Protein AF-A0A218U8W0-F1 (afdb_monomer_lite)

Foldseek 3Di:
DLVVQLVVCVVQDPAPDSLLSSLLSVVCVVLVVPPDPHLNPPPVSHVSRVLCVVPVDPVVSQVVQPAAQLPPRGGHNPVQFDDFPPDPGTHRLVRVACLLLCCLVPHALQQSADPRPSDDRCPDPVRVVVRCVVCLVVCVVRYDPVSSVSVVVRVVVVVQVPPPPHDDDPVPPPDDDDPPPVVVVVVVPPDDDDDDDD

Secondary structure (DSSP, 8-state):
-HHHHHHHHHHHS--S-HHHHHHHHHHHHHTT----S-GGG-HHHHHHHHHHHH---HHHHHHH--EE-TTT--EE-GGG-B--TT----B-HHHHHHHHHHHHHHS-GGG-S-TTT--S-TTSHHHHHHHHHHHHHHHHHHS-HHHHHHHHHHHHHHHHHT-TT----TTSSSS---THHHHHHHHHTT--------

Structure (mmCIF, N/CA/C/O backbone):
data_AF-A0A218U8W0-F1
#
_entry.id   AF-A0A218U8W0-F1
#
loop_
_atom_site.group_PDB
_atom_site.id
_atom_site.type_symbol
_atom_site.label_atom_id
_atom_site.label_alt_id
_atom_site.label_comp_id
_atom_site.label_asym_id
_atom_site.label_entity_id
_atom_site.label_seq_id
_atom_site.pdbx_PDB_ins_code
_atom_site.Cartn_x
_atom_site.Cartn_y
_atom_site.Cartn_z
_atom_site.occupancy
_atom_site.B_iso_or_equiv
_atom_site.auth_seq_id
_atom_site.auth_comp_id
_atom_site.auth_asym_id
_atom_site.auth_atom_id
_atom_site.pdbx_PDB_model_num
ATOM 1 N N . MET A 1 1 ? -1.518 11.707 -22.400 1.00 64.56 1 MET A N 1
ATOM 2 C CA . MET A 1 1 ? -0.960 11.453 -21.049 1.00 64.56 1 MET A CA 1
ATOM 3 C C . MET A 1 1 ? 0.297 10.588 -21.062 1.00 64.56 1 MET A C 1
ATOM 5 O O . MET A 1 1 ? 1.312 11.080 -20.603 1.00 64.56 1 MET A O 1
ATOM 9 N N . ILE A 1 2 ? 0.294 9.358 -21.600 1.00 70.31 2 ILE A N 1
ATOM 10 C CA . ILE A 1 2 ? 1.461 8.452 -21.485 1.00 70.31 2 ILE A CA 1
ATOM 11 C C . ILE A 1 2 ? 2.754 9.006 -22.117 1.00 70.31 2 ILE A C 1
ATOM 13 O O . ILE A 1 2 ? 3.819 8.890 -21.528 1.00 70.31 2 ILE A O 1
ATOM 17 N N . LEU A 1 3 ? 2.657 9.711 -23.251 1.00 75.44 3 LEU A N 1
ATOM 18 C CA . LEU A 1 3 ? 3.809 10.334 -23.921 1.00 75.44 3 LEU A CA 1
ATOM 19 C C . LEU A 1 3 ? 4.490 11.433 -23.086 1.00 75.44 3 LEU A C 1
ATOM 21 O O . LEU A 1 3 ? 5.698 11.620 -23.197 1.00 75.44 3 LEU A O 1
ATOM 25 N N . ALA A 1 4 ? 3.732 12.151 -22.249 1.00 74.62 4 ALA A N 1
ATOM 26 C CA . ALA A 1 4 ? 4.293 13.158 -21.349 1.00 74.62 4 ALA A CA 1
ATOM 27 C C . ALA A 1 4 ? 5.103 12.494 -20.225 1.00 74.62 4 ALA A C 1
ATOM 29 O O . ALA A 1 4 ? 6.218 12.919 -19.943 1.00 74.62 4 ALA A O 1
ATOM 30 N N . LEU A 1 5 ? 4.590 11.387 -19.676 1.00 71.31 5 LEU A N 1
ATOM 31 C CA . LEU A 1 5 ? 5.281 10.592 -18.657 1.00 71.31 5 LEU A CA 1
ATOM 32 C C . LEU A 1 5 ? 6.567 9.964 -19.201 1.00 71.31 5 LEU A C 1
ATOM 34 O O . LEU A 1 5 ? 7.590 9.990 -18.533 1.00 71.31 5 LEU A O 1
ATOM 38 N N . VAL A 1 6 ? 6.550 9.462 -20.439 1.00 79.00 6 VAL A N 1
ATOM 39 C CA . VAL A 1 6 ? 7.751 8.915 -21.093 1.00 79.00 6 VAL A CA 1
ATOM 40 C C . VAL A 1 6 ? 8.834 9.981 -21.255 1.00 79.00 6 VAL A C 1
ATOM 42 O O . VAL A 1 6 ? 9.998 9.717 -20.969 1.00 79.00 6 VAL A O 1
ATOM 45 N N . ARG A 1 7 ? 8.458 11.196 -21.676 1.00 81.00 7 ARG A N 1
ATOM 46 C CA . ARG A 1 7 ? 9.389 12.332 -21.778 1.00 81.00 7 ARG A CA 1
ATOM 47 C C . ARG A 1 7 ? 9.960 12.723 -20.419 1.00 81.00 7 ARG A C 1
ATOM 49 O O . ARG A 1 7 ? 11.154 12.971 -20.324 1.00 81.00 7 ARG A O 1
ATOM 56 N N . GLN A 1 8 ? 9.125 12.734 -19.385 1.00 76.56 8 GLN A N 1
ATOM 57 C CA . GLN A 1 8 ? 9.551 13.018 -18.019 1.00 76.56 8 GLN A CA 1
ATOM 58 C C . GLN A 1 8 ? 10.533 11.955 -17.503 1.00 76.56 8 GLN A C 1
ATOM 60 O O . GLN A 1 8 ? 11.607 12.313 -17.042 1.00 76.56 8 GLN A O 1
ATOM 65 N N . ILE A 1 9 ? 10.231 10.662 -17.673 1.00 77.50 9 ILE A N 1
ATOM 66 C CA . ILE A 1 9 ? 11.109 9.548 -17.268 1.00 77.50 9 ILE A CA 1
ATOM 67 C C . ILE A 1 9 ? 12.463 9.615 -17.984 1.00 77.50 9 ILE A C 1
ATOM 69 O O . ILE A 1 9 ? 13.491 9.423 -17.349 1.00 77.50 9 ILE A O 1
ATOM 73 N N . LEU A 1 10 ? 12.487 9.924 -19.285 1.00 81.38 10 LEU A N 1
ATOM 74 C CA . LEU A 1 10 ? 13.741 10.103 -20.032 1.00 81.38 10 LEU A CA 1
ATOM 75 C C . LEU A 1 10 ? 14.567 11.299 -19.537 1.00 81.38 10 LEU A C 1
ATOM 77 O O . LEU A 1 10 ? 15.785 11.281 -19.670 1.00 81.38 10 LEU A O 1
ATOM 81 N N . ALA A 1 11 ? 13.916 12.330 -18.993 1.00 80.12 11 ALA A N 1
ATOM 82 C CA . ALA A 1 11 ? 14.587 13.511 -18.462 1.00 80.12 11 ALA A CA 1
ATOM 83 C C . ALA A 1 11 ? 15.122 13.306 -17.035 1.00 80.12 11 ALA A C 1
ATOM 85 O O . ALA A 1 11 ? 16.104 13.941 -16.663 1.00 80.12 11 ALA A O 1
ATOM 86 N N . THR A 1 12 ? 14.488 12.445 -16.232 1.00 75.44 12 THR A N 1
ATOM 87 C CA . THR A 1 12 ? 14.790 12.312 -14.795 1.00 75.44 12 THR A CA 1
ATOM 88 C C . THR A 1 12 ? 15.406 10.981 -14.384 1.00 75.44 12 THR A C 1
ATOM 90 O O . THR A 1 12 ? 15.919 10.879 -13.273 1.00 75.44 12 THR A O 1
ATOM 93 N N . CYS A 1 13 ? 15.353 9.955 -15.234 1.00 76.25 13 CYS A N 1
ATOM 94 C CA . CYS A 1 13 ? 15.834 8.612 -14.924 1.00 76.25 13 CYS A CA 1
ATOM 95 C C . CYS A 1 13 ? 16.850 8.130 -15.976 1.00 76.25 13 CYS A C 1
ATOM 97 O O . CYS A 1 13 ? 16.694 8.427 -17.162 1.00 76.25 13 CYS A O 1
ATOM 99 N N . PRO A 1 14 ? 17.858 7.325 -15.589 1.00 73.81 14 PRO A N 1
ATOM 100 C CA . PRO A 1 14 ? 18.847 6.770 -16.513 1.00 73.81 14 PRO A CA 1
ATOM 101 C C . PRO A 1 14 ? 18.269 5.585 -17.308 1.00 73.81 14 PRO A C 1
ATOM 103 O O . PRO A 1 14 ? 18.637 4.426 -17.123 1.00 73.81 14 PRO A O 1
ATOM 106 N N . VAL A 1 15 ? 17.323 5.857 -18.205 1.00 79.56 15 VAL A N 1
ATOM 107 C CA . VAL A 1 15 ? 16.731 4.867 -19.117 1.00 79.56 15 VAL A CA 1
ATOM 108 C C . VAL A 1 15 ? 17.431 4.895 -20.475 1.00 79.56 15 VAL A C 1
ATOM 110 O O . VAL A 1 15 ? 17.440 5.903 -21.170 1.00 79.56 15 VAL A O 1
ATOM 113 N N . ALA A 1 16 ? 17.971 3.748 -20.892 1.00 77.69 16 ALA A N 1
ATOM 114 C CA . ALA A 1 16 ? 18.785 3.636 -22.108 1.00 77.69 16 ALA A CA 1
ATOM 115 C C . ALA A 1 16 ? 18.016 3.795 -23.438 1.00 77.69 16 ALA A C 1
ATOM 117 O O . ALA A 1 16 ? 18.638 3.946 -24.487 1.00 77.69 16 ALA A O 1
ATOM 118 N N . SER A 1 17 ? 16.680 3.698 -23.444 1.00 85.56 17 SER A N 1
ATOM 119 C CA . SER A 1 17 ? 15.892 3.803 -24.680 1.00 85.56 17 SER A CA 1
ATOM 120 C C . SER A 1 17 ? 14.440 4.219 -24.448 1.00 85.56 17 SER A C 1
ATOM 122 O O . SER A 1 17 ? 13.862 3.992 -23.382 1.00 85.56 17 SER A O 1
ATOM 124 N N . TRP A 1 18 ? 13.818 4.767 -25.496 1.00 85.19 18 TRP A N 1
ATOM 125 C CA . TRP A 1 18 ? 12.411 5.179 -25.487 1.00 85.19 18 TRP A CA 1
ATOM 126 C C . TRP A 1 18 ? 11.453 4.012 -25.200 1.00 85.19 18 TRP A C 1
ATOM 128 O O . TRP A 1 18 ? 10.493 4.167 -24.453 1.00 85.19 18 TRP A O 1
ATOM 138 N N . GLY A 1 19 ? 11.750 2.815 -25.722 1.00 83.88 19 GLY A N 1
ATOM 139 C CA . GLY A 1 19 ? 10.965 1.607 -25.449 1.00 83.88 19 GLY A CA 1
ATOM 140 C C . GLY A 1 19 ? 11.003 1.184 -23.976 1.00 83.88 19 GLY A C 1
ATOM 141 O O . GLY A 1 19 ? 9.975 0.802 -23.422 1.00 83.88 19 GLY A O 1
ATOM 142 N N . ARG A 1 20 ? 12.155 1.325 -23.305 1.00 82.94 20 ARG A N 1
ATOM 143 C CA . ARG A 1 20 ? 12.277 1.078 -21.857 1.00 82.94 20 ARG A CA 1
ATOM 144 C C . ARG A 1 20 ? 11.524 2.126 -21.048 1.00 82.94 20 ARG A C 1
ATOM 146 O O . ARG A 1 20 ? 10.805 1.769 -20.123 1.00 82.94 20 ARG A O 1
ATOM 153 N N . ALA A 1 21 ? 11.620 3.395 -21.437 1.00 84.00 21 ALA A N 1
ATOM 154 C CA . ALA A 1 21 ? 10.866 4.473 -20.804 1.00 84.00 21 ALA A CA 1
ATOM 155 C C . ALA A 1 21 ? 9.344 4.287 -20.953 1.00 84.00 21 ALA A C 1
ATOM 157 O O . ALA A 1 21 ? 8.604 4.507 -19.998 1.00 84.00 21 ALA A O 1
ATOM 158 N N . LEU A 1 22 ? 8.871 3.811 -22.111 1.00 85.12 22 LEU A N 1
ATOM 159 C CA . LEU A 1 22 ? 7.467 3.447 -22.324 1.00 85.12 22 LEU A CA 1
ATOM 160 C C . LEU A 1 22 ? 7.037 2.279 -21.430 1.00 85.12 22 LEU A C 1
ATOM 162 O O . LEU A 1 22 ? 5.942 2.306 -20.871 1.00 85.12 22 LEU A O 1
ATOM 166 N N . LEU A 1 23 ? 7.902 1.279 -21.258 1.00 81.75 23 LEU A N 1
ATOM 167 C CA . LEU A 1 23 ? 7.625 0.127 -20.407 1.00 81.75 23 LEU A CA 1
ATOM 168 C C . LEU A 1 23 ? 7.550 0.523 -18.923 1.00 81.75 23 LEU A C 1
ATOM 170 O O . LEU A 1 23 ? 6.572 0.174 -18.263 1.00 81.75 23 LEU A O 1
ATOM 174 N N . VAL A 1 24 ? 8.489 1.345 -18.439 1.00 80.94 24 VAL A N 1
ATOM 175 C CA . VAL A 1 24 ? 8.445 1.961 -17.099 1.00 80.94 24 VAL A CA 1
ATOM 176 C C . VAL A 1 24 ? 7.177 2.799 -16.929 1.00 80.94 24 VAL A C 1
ATOM 178 O O . VAL A 1 24 ? 6.477 2.632 -15.938 1.00 80.94 24 VAL A O 1
ATOM 181 N N . ALA A 1 25 ? 6.817 3.640 -17.904 1.00 80.31 25 ALA A N 1
ATOM 182 C CA . ALA A 1 25 ? 5.599 4.450 -17.842 1.00 80.31 25 ALA A CA 1
ATOM 183 C C . ALA A 1 25 ? 4.326 3.590 -17.779 1.00 80.31 25 ALA A C 1
ATOM 185 O O . ALA A 1 25 ? 3.386 3.918 -17.056 1.00 80.31 25 ALA A O 1
ATOM 186 N N . SER A 1 26 ? 4.284 2.488 -18.535 1.00 79.44 26 SER A N 1
ATOM 187 C CA . SER A 1 26 ? 3.136 1.577 -18.559 1.00 79.44 26 SER A CA 1
ATOM 188 C C . SER A 1 26 ? 2.970 0.820 -17.240 1.00 79.44 26 SER A C 1
ATOM 190 O O . SER A 1 26 ? 1.870 0.791 -16.693 1.00 79.44 26 SER A O 1
ATOM 192 N N . LEU A 1 27 ? 4.064 0.287 -16.687 1.00 76.56 27 LEU A N 1
ATOM 193 C CA . LEU A 1 27 ? 4.064 -0.423 -15.408 1.00 76.56 27 LEU A CA 1
ATOM 194 C C . LEU A 1 27 ? 3.846 0.534 -14.233 1.00 76.56 27 LEU A C 1
ATOM 196 O O . LEU A 1 27 ? 3.078 0.223 -13.333 1.00 76.56 27 LEU A O 1
ATOM 200 N N . GLY A 1 28 ? 4.456 1.720 -14.266 1.00 75.56 28 GLY A N 1
ATOM 201 C CA . GLY A 1 28 ? 4.266 2.754 -13.251 1.00 75.56 28 GLY A CA 1
ATOM 202 C C . GLY A 1 28 ? 2.822 3.250 -13.190 1.00 75.56 28 GLY A C 1
ATOM 203 O O . GLY A 1 28 ? 2.272 3.433 -12.108 1.00 75.56 28 GLY A O 1
ATOM 204 N N . ARG A 1 29 ? 2.153 3.376 -14.342 1.00 74.19 29 ARG A N 1
ATOM 205 C CA . ARG A 1 29 ? 0.723 3.700 -14.386 1.00 74.19 29 ARG A CA 1
ATOM 206 C C . ARG A 1 29 ? -0.149 2.568 -13.836 1.00 74.19 29 ARG A C 1
ATOM 208 O O . ARG A 1 29 ? -1.095 2.866 -13.118 1.00 74.19 29 ARG A O 1
ATOM 215 N N . GLU A 1 30 ? 0.162 1.307 -14.147 1.00 68.31 30 GLU A N 1
ATOM 216 C CA . GLU A 1 30 ? -0.514 0.133 -13.551 1.00 68.31 30 GLU A CA 1
ATOM 217 C C . GLU A 1 30 ? -0.323 0.048 -12.037 1.00 68.31 30 GLU A C 1
ATOM 219 O O . GLU A 1 30 ? -1.160 -0.502 -11.335 1.00 68.31 30 GLU A O 1
ATOM 224 N N . LEU A 1 31 ? 0.769 0.615 -11.541 1.00 66.19 31 LEU A N 1
ATOM 225 C CA . LEU A 1 31 ? 1.099 0.690 -10.129 1.00 66.19 31 LEU A CA 1
ATOM 226 C C . LEU A 1 31 ? 0.430 1.834 -9.372 1.00 66.19 31 LEU A C 1
ATOM 228 O O . LEU A 1 31 ? 0.596 1.945 -8.156 1.00 66.19 31 LEU A O 1
ATOM 232 N N . GLY A 1 32 ? -0.243 2.737 -10.082 1.00 63.88 32 GLY A N 1
ATOM 233 C CA . GLY A 1 32 ? -0.715 3.980 -9.495 1.00 63.88 32 GLY A CA 1
ATOM 234 C C . GLY A 1 32 ? 0.419 4.905 -9.035 1.00 63.88 32 GLY A C 1
ATOM 235 O O . GLY A 1 32 ? 0.147 5.781 -8.206 1.00 63.88 32 GLY A O 1
ATOM 236 N N . LEU A 1 33 ? 1.644 4.750 -9.579 1.00 68.19 33 LEU A N 1
ATOM 237 C CA . LEU A 1 33 ? 2.711 5.763 -9.538 1.00 68.19 33 LEU A CA 1
ATOM 238 C C . LEU A 1 33 ? 2.270 6.923 -10.444 1.00 68.19 33 LEU A C 1
ATOM 240 O O . LEU A 1 33 ? 2.723 7.094 -11.578 1.00 68.19 33 LEU A O 1
ATOM 244 N N . GLY A 1 34 ? 1.270 7.671 -9.978 1.00 54.56 34 GLY A N 1
ATOM 245 C CA . GLY A 1 34 ? 0.835 8.917 -10.588 1.00 54.56 34 GLY A CA 1
ATOM 246 C C . GLY A 1 34 ? 1.956 9.920 -10.396 1.00 54.56 34 GLY A C 1
ATOM 247 O O . GLY A 1 34 ? 2.158 10.371 -9.276 1.00 54.56 34 GLY A O 1
ATOM 248 N N . LEU A 1 35 ? 2.716 10.177 -11.465 1.00 52.78 35 LEU A N 1
ATOM 249 C CA . LEU A 1 35 ? 3.966 10.930 -11.428 1.00 52.78 35 LEU A CA 1
ATOM 250 C C . LEU A 1 35 ? 3.845 12.192 -10.566 1.00 52.78 35 LEU A C 1
ATOM 252 O O . LEU A 1 35 ? 3.244 13.189 -10.968 1.00 52.78 35 LEU A O 1
ATOM 256 N N . LEU A 1 36 ? 4.454 12.105 -9.382 1.00 48.25 36 LEU A N 1
ATOM 257 C CA . LEU A 1 36 ? 4.745 13.223 -8.503 1.00 48.25 36 LEU A CA 1
ATOM 258 C C . LEU A 1 36 ? 5.542 14.273 -9.286 1.00 48.25 36 LEU A C 1
ATOM 260 O O . LEU A 1 36 ? 6.302 13.950 -10.204 1.00 48.25 36 LEU A O 1
ATOM 264 N N . ALA A 1 37 ? 5.410 15.535 -8.881 1.00 49.19 37 ALA A N 1
ATOM 265 C CA . ALA A 1 37 ? 6.137 16.660 -9.469 1.00 49.19 37 ALA A CA 1
ATOM 266 C C . ALA A 1 37 ? 7.677 16.483 -9.445 1.00 49.19 37 ALA A C 1
ATOM 268 O O . ALA A 1 37 ? 8.378 17.179 -10.175 1.00 49.19 37 ALA A O 1
ATOM 269 N N . ALA A 1 38 ? 8.195 15.525 -8.661 1.00 50.88 38 ALA A N 1
ATOM 270 C CA . ALA A 1 38 ? 9.609 15.168 -8.551 1.00 50.88 38 ALA A CA 1
ATOM 271 C C . ALA A 1 38 ? 9.823 13.631 -8.625 1.00 50.88 38 ALA A C 1
ATOM 273 O O . ALA A 1 38 ? 9.844 12.953 -7.599 1.00 50.88 38 ALA A O 1
ATOM 274 N N . PRO A 1 39 ? 9.988 13.049 -9.826 1.00 51.62 39 PRO A N 1
ATOM 275 C CA . PRO A 1 39 ? 10.171 11.602 -10.028 1.00 51.62 39 PRO A CA 1
ATOM 276 C C . PRO A 1 39 ? 11.535 11.063 -9.555 1.00 51.62 39 PRO A C 1
ATOM 278 O O . PRO A 1 39 ? 11.697 9.857 -9.409 1.00 51.62 39 PRO A O 1
ATOM 281 N N . SER A 1 40 ? 12.526 11.920 -9.298 1.00 50.34 40 SER A N 1
ATOM 282 C CA . SER A 1 40 ? 13.867 11.504 -8.854 1.00 50.34 40 SER A CA 1
ATOM 283 C C . SER A 1 40 ? 13.931 11.040 -7.395 1.00 50.34 40 SER A C 1
ATOM 285 O O . SER A 1 40 ? 14.948 10.490 -6.980 1.00 50.34 40 SER A O 1
ATOM 287 N N . SER A 1 41 ? 12.877 11.271 -6.611 1.00 55.28 41 SER A N 1
ATOM 288 C CA . SER A 1 41 ? 12.847 10.974 -5.174 1.00 55.28 41 SER A CA 1
ATOM 289 C C . SER A 1 41 ? 11.926 9.813 -4.812 1.00 55.28 41 SER A C 1
ATOM 291 O O . SER A 1 41 ? 11.872 9.443 -3.642 1.00 55.28 41 SER A O 1
ATOM 293 N N . ASP A 1 42 ? 11.201 9.248 -5.783 1.00 65.81 42 ASP A N 1
ATOM 294 C CA . ASP A 1 42 ? 10.346 8.093 -5.536 1.00 65.81 42 ASP A CA 1
ATOM 295 C C . ASP A 1 42 ? 11.190 6.807 -5.608 1.00 65.81 42 ASP A C 1
ATOM 297 O O . ASP A 1 42 ? 11.618 6.416 -6.703 1.00 65.81 42 ASP A O 1
ATOM 301 N N . PRO A 1 43 ? 11.446 6.132 -4.472 1.00 64.31 43 PRO A N 1
ATOM 302 C CA . PRO A 1 43 ? 12.242 4.908 -4.453 1.00 64.31 43 PRO A CA 1
ATOM 303 C C . PRO A 1 43 ? 11.631 3.808 -5.334 1.00 64.31 43 PRO A C 1
ATOM 305 O O . PRO A 1 43 ? 12.361 2.991 -5.893 1.00 64.31 43 PRO A O 1
ATOM 308 N N . LEU A 1 44 ? 10.308 3.822 -5.533 1.00 68.56 44 LEU A N 1
ATOM 309 C CA . LEU A 1 44 ? 9.601 2.832 -6.341 1.00 68.56 44 LEU A CA 1
ATOM 310 C C . LEU A 1 44 ? 9.899 3.005 -7.836 1.00 68.56 44 LEU A C 1
ATOM 312 O O . LEU A 1 44 ? 9.992 2.022 -8.574 1.00 68.56 44 LEU A O 1
ATOM 316 N N . LEU A 1 45 ? 10.066 4.250 -8.297 1.00 73.75 45 LEU A N 1
ATOM 317 C CA . LEU A 1 45 ? 10.400 4.530 -9.692 1.00 73.75 45 LEU A CA 1
ATOM 318 C C . LEU A 1 45 ? 11.845 4.132 -10.003 1.00 73.75 45 LEU A C 1
ATOM 320 O O . LEU A 1 45 ? 12.104 3.599 -11.082 1.00 73.75 45 LEU A O 1
ATOM 324 N N . VAL A 1 46 ? 12.768 4.349 -9.062 1.00 74.12 46 VAL A N 1
ATOM 325 C CA . VAL A 1 46 ? 14.180 3.967 -9.209 1.00 74.12 46 VAL A CA 1
ATOM 326 C C . VAL A 1 46 ? 14.319 2.450 -9.350 1.00 74.12 46 VAL A C 1
ATOM 328 O O . VAL A 1 46 ? 14.895 1.988 -10.335 1.00 74.12 46 VAL A O 1
ATOM 331 N N . GLU A 1 47 ? 13.709 1.669 -8.453 1.00 72.31 47 GLU A N 1
ATOM 332 C CA . GLU A 1 47 ? 13.738 0.201 -8.537 1.00 72.31 47 GLU A CA 1
ATOM 333 C C . GLU A 1 47 ? 13.093 -0.319 -9.832 1.00 72.31 47 GLU A C 1
ATOM 335 O O . GLU A 1 47 ? 13.602 -1.246 -10.469 1.00 72.31 47 GLU A O 1
ATOM 340 N N . LEU A 1 48 ? 11.989 0.297 -10.271 1.00 76.44 48 LEU A N 1
ATOM 341 C CA . LEU A 1 48 ? 11.335 -0.067 -11.527 1.00 76.44 48 LEU A CA 1
ATOM 342 C C . LEU A 1 48 ? 12.235 0.222 -12.740 1.00 76.44 48 LEU A C 1
ATOM 344 O O . LEU A 1 48 ? 12.310 -0.597 -13.657 1.00 76.44 48 LEU A O 1
ATOM 348 N N . VAL A 1 49 ? 12.933 1.359 -12.751 1.00 79.19 49 VAL A N 1
ATOM 349 C CA . VAL A 1 49 ? 13.881 1.730 -13.814 1.00 79.19 49 VAL A CA 1
ATOM 350 C C . VAL A 1 49 ? 15.060 0.759 -13.864 1.00 79.19 49 VAL A C 1
ATOM 352 O O . VAL A 1 49 ? 15.414 0.306 -14.954 1.00 79.19 49 VAL A O 1
ATOM 355 N N . GLU A 1 50 ? 15.630 0.379 -12.720 1.00 77.88 50 GLU A N 1
ATOM 356 C CA . GLU A 1 50 ? 16.712 -0.610 -12.647 1.00 77.88 50 GLU A CA 1
ATOM 357 C C . GLU A 1 50 ? 16.253 -1.998 -13.113 1.00 77.88 50 GLU A C 1
ATOM 359 O O . GLU A 1 50 ? 16.919 -2.641 -13.933 1.00 77.88 50 GLU A O 1
ATOM 364 N N . ALA A 1 51 ? 15.072 -2.443 -12.672 1.00 75.38 51 ALA A N 1
ATOM 365 C CA . ALA A 1 51 ? 14.496 -3.720 -13.077 1.00 75.38 51 ALA A CA 1
ATOM 366 C C . ALA A 1 51 ? 14.294 -3.785 -14.599 1.00 75.38 51 ALA A C 1
ATOM 368 O O . ALA A 1 51 ? 14.744 -4.742 -15.238 1.00 75.38 51 ALA A O 1
ATOM 369 N N . VAL A 1 52 ? 13.703 -2.742 -15.193 1.00 80.88 52 VAL A N 1
ATOM 370 C CA . VAL A 1 52 ? 13.516 -2.623 -16.650 1.00 80.88 52 VAL A CA 1
ATOM 371 C C . VAL A 1 52 ? 14.853 -2.482 -17.387 1.00 80.88 52 VAL A C 1
ATOM 373 O O . VAL A 1 52 ? 15.009 -2.986 -18.502 1.00 80.88 52 VAL A O 1
ATOM 376 N N . GLY A 1 53 ? 15.839 -1.831 -16.769 1.00 78.94 53 GLY A N 1
ATOM 377 C CA . GLY A 1 53 ? 17.206 -1.743 -17.274 1.00 78.94 53 GLY A CA 1
ATOM 378 C C . GLY A 1 53 ? 17.871 -3.115 -17.408 1.00 78.94 53 GLY A C 1
ATOM 379 O O . GLY A 1 53 ? 18.517 -3.379 -18.426 1.00 78.94 53 GLY A O 1
ATOM 380 N N . SER A 1 54 ? 17.656 -3.994 -16.423 1.00 76.88 54 SER A N 1
ATOM 381 C CA . SER A 1 54 ? 18.193 -5.360 -16.388 1.00 76.88 54 SER A CA 1
ATOM 382 C C . SER A 1 54 ? 17.464 -6.337 -17.320 1.00 76.88 54 SER A C 1
ATOM 384 O O . SER A 1 54 ? 18.077 -7.272 -17.834 1.00 76.88 54 SER A O 1
ATOM 386 N N . CYS A 1 55 ? 16.163 -6.140 -17.558 1.00 77.06 55 CYS A N 1
ATOM 387 C CA . CYS A 1 55 ? 15.359 -6.984 -18.437 1.00 77.06 55 CYS A CA 1
ATOM 388 C C . CYS A 1 55 ? 14.172 -6.193 -19.019 1.00 77.06 55 CYS A C 1
ATOM 390 O O . CYS A 1 55 ? 13.301 -5.770 -18.263 1.00 77.06 55 CYS A O 1
ATOM 392 N N . PRO A 1 56 ? 14.083 -6.017 -20.350 1.00 72.81 56 PRO A N 1
ATOM 393 C CA . PRO A 1 56 ? 12.987 -5.279 -20.980 1.00 72.81 56 PRO A CA 1
ATOM 394 C C . PRO A 1 56 ? 11.738 -6.136 -21.261 1.00 72.81 56 PRO A C 1
ATOM 396 O O . PRO A 1 56 ? 10.774 -5.626 -21.828 1.00 72.81 56 PRO A O 1
ATOM 399 N N . ASP A 1 57 ? 11.733 -7.427 -20.911 1.00 79.94 57 ASP A N 1
ATOM 400 C CA . ASP A 1 57 ? 10.602 -8.319 -21.179 1.00 79.94 57 ASP A CA 1
ATOM 401 C C . ASP A 1 57 ? 9.564 -8.237 -20.054 1.00 79.94 57 ASP A C 1
ATOM 403 O O . ASP A 1 57 ? 9.803 -8.625 -18.910 1.00 79.94 57 ASP A O 1
ATOM 407 N N . ARG A 1 58 ? 8.369 -7.761 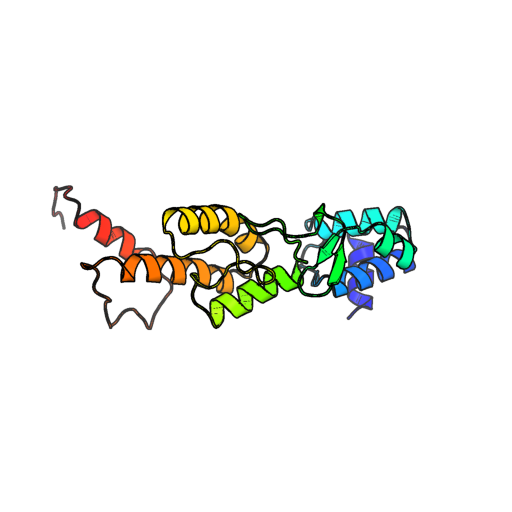-20.404 1.00 71.12 58 ARG A N 1
ATOM 408 C CA . ARG A 1 58 ? 7.246 -7.585 -19.483 1.00 71.12 58 ARG A CA 1
ATOM 409 C C . ARG A 1 58 ? 6.790 -8.890 -18.824 1.00 71.12 58 ARG A C 1
ATOM 411 O O . ARG A 1 58 ? 6.395 -8.867 -17.659 1.00 71.12 58 ARG A O 1
ATOM 418 N N . ALA A 1 59 ? 6.814 -10.011 -19.540 1.00 69.69 59 ALA A N 1
ATOM 419 C CA . ALA A 1 59 ? 6.414 -11.309 -19.005 1.00 69.69 59 ALA A CA 1
ATOM 420 C C . ALA A 1 59 ? 7.476 -11.861 -18.046 1.00 69.69 59 ALA A C 1
ATOM 422 O O . ALA A 1 59 ? 7.134 -12.409 -16.999 1.00 69.69 59 ALA A O 1
ATOM 423 N N . VAL A 1 60 ? 8.760 -11.672 -18.361 1.00 70.19 60 VAL A N 1
ATOM 424 C CA . VAL A 1 60 ? 9.876 -12.071 -17.487 1.00 70.19 60 VAL A CA 1
ATOM 425 C C . VAL A 1 60 ? 9.953 -11.190 -16.250 1.00 70.19 60 VAL A C 1
ATOM 427 O O . VAL A 1 60 ? 10.160 -11.721 -15.161 1.00 70.19 60 VAL A O 1
ATOM 430 N N . LEU A 1 61 ? 9.728 -9.880 -16.392 1.00 69.38 61 LEU A N 1
ATOM 431 C CA . LEU A 1 61 ? 9.547 -8.973 -15.265 1.00 69.38 61 LEU A CA 1
ATOM 432 C C . LEU A 1 61 ? 8.425 -9.524 -14.389 1.00 69.38 61 LEU A C 1
ATOM 434 O O . LEU A 1 61 ? 8.724 -9.999 -13.306 1.00 69.38 61 LEU A O 1
ATOM 438 N N . ARG A 1 62 ? 7.193 -9.664 -14.892 1.00 66.69 62 ARG A N 1
ATOM 439 C CA . ARG A 1 62 ? 6.068 -10.244 -14.129 1.00 66.69 62 ARG A CA 1
ATOM 440 C C . ARG A 1 62 ? 6.375 -11.583 -13.441 1.00 66.69 62 ARG A C 1
ATOM 442 O O . ARG A 1 62 ? 5.920 -11.787 -12.328 1.00 66.69 62 ARG A O 1
ATOM 449 N N . ARG A 1 63 ? 7.167 -12.471 -14.053 1.00 64.81 63 ARG A N 1
ATOM 450 C CA . ARG A 1 63 ? 7.592 -13.752 -13.446 1.00 64.81 63 ARG A CA 1
ATOM 451 C C . ARG A 1 63 ? 8.700 -13.612 -12.394 1.00 64.81 63 ARG A C 1
ATOM 453 O O . ARG A 1 63 ? 8.781 -14.426 -11.476 1.00 64.81 63 ARG A O 1
ATOM 460 N N . ARG A 1 64 ? 9.578 -12.613 -12.519 1.00 60.38 64 ARG A N 1
ATOM 461 C CA . ARG A 1 64 ? 10.580 -12.247 -11.500 1.00 60.38 64 ARG A CA 1
ATOM 462 C C . ARG A 1 64 ? 9.940 -11.556 -10.292 1.00 60.38 64 ARG A C 1
ATOM 464 O O . ARG A 1 64 ? 10.474 -11.663 -9.191 1.00 60.38 64 ARG A O 1
ATOM 471 N N . LEU A 1 65 ? 8.805 -10.889 -10.487 1.00 62.44 65 LEU A N 1
ATOM 472 C CA . LEU A 1 65 ? 8.015 -10.215 -9.456 1.00 62.44 65 LEU A CA 1
ATOM 473 C C . LEU A 1 65 ? 7.172 -11.247 -8.672 1.00 62.44 65 LEU A C 1
ATOM 475 O O . LEU A 1 65 ? 6.017 -11.498 -8.985 1.00 62.44 65 LEU A O 1
ATOM 479 N N . ARG A 1 66 ? 7.784 -11.908 -7.679 1.00 65.75 66 ARG A N 1
ATOM 480 C CA . ARG A 1 66 ? 7.227 -13.084 -6.966 1.00 65.75 66 ARG A CA 1
ATOM 481 C C . ARG A 1 66 ? 6.219 -12.785 -5.843 1.00 65.75 66 ARG A C 1
ATOM 483 O O . ARG A 1 66 ? 5.898 -13.691 -5.076 1.00 65.75 66 ARG A O 1
ATOM 490 N N . CYS A 1 67 ? 5.755 -11.551 -5.676 1.00 76.75 67 CYS A N 1
ATOM 491 C CA . CYS A 1 67 ? 4.729 -11.232 -4.683 1.00 76.75 67 CYS A CA 1
ATOM 492 C C . CYS A 1 67 ? 3.483 -10.725 -5.395 1.00 76.75 67 CYS A C 1
ATOM 494 O O . CYS A 1 67 ? 3.555 -9.738 -6.111 1.00 76.75 67 CYS A O 1
ATOM 496 N N . GLU A 1 68 ? 2.347 -11.385 -5.203 1.00 82.81 68 GLU A N 1
ATOM 497 C CA . GLU A 1 68 ? 1.067 -10.985 -5.794 1.00 82.81 68 GLU A CA 1
ATOM 498 C C . GLU A 1 68 ? 0.233 -10.242 -4.760 1.00 82.81 68 GLU A C 1
ATOM 500 O O . GLU A 1 68 ? 0.186 -10.641 -3.601 1.00 82.81 68 GLU A O 1
ATOM 505 N N . CYS A 1 69 ? -0.405 -9.143 -5.158 1.00 85.75 69 CYS A N 1
ATOM 506 C CA . CYS A 1 69 ? -1.280 -8.385 -4.274 1.00 85.75 69 CYS A CA 1
ATOM 507 C C . CYS A 1 69 ? -2.473 -9.250 -3.858 1.00 85.75 69 CYS A C 1
ATOM 509 O O . CYS A 1 69 ? -3.202 -9.752 -4.711 1.00 85.75 69 CYS A O 1
ATOM 511 N N . ALA A 1 70 ? -2.736 -9.344 -2.557 1.00 88.38 70 ALA A N 1
ATOM 512 C CA . ALA A 1 70 ? -3.818 -10.162 -2.014 1.00 88.38 70 ALA A CA 1
ATOM 513 C C . ALA A 1 70 ? -5.235 -9.642 -2.345 1.00 88.38 70 ALA A C 1
ATOM 515 O O . ALA A 1 70 ? -6.214 -10.317 -2.043 1.00 88.38 70 ALA A O 1
ATOM 516 N N . VAL A 1 71 ? -5.353 -8.444 -2.935 1.00 87.62 71 VAL A N 1
ATOM 517 C CA . VAL A 1 71 ? -6.634 -7.817 -3.313 1.00 87.62 71 VAL A CA 1
ATOM 518 C C . VAL A 1 71 ? -6.863 -7.873 -4.823 1.00 87.62 71 VAL A C 1
ATOM 520 O O . VAL A 1 71 ? -7.915 -8.319 -5.265 1.00 87.62 71 VAL A O 1
ATOM 523 N N . CYS A 1 72 ? -5.893 -7.423 -5.626 1.00 81.62 72 CYS A N 1
ATOM 524 C CA . CYS A 1 72 ? -6.048 -7.325 -7.082 1.00 81.62 72 CYS A CA 1
ATOM 525 C C . CYS A 1 72 ? -5.290 -8.399 -7.880 1.00 81.62 72 CYS A C 1
ATOM 527 O O . CYS A 1 72 ? -5.401 -8.429 -9.103 1.00 81.62 72 CYS A O 1
ATOM 529 N N . GLY A 1 73 ? -4.489 -9.250 -7.228 1.00 78.00 73 GLY A N 1
ATOM 530 C CA . GLY A 1 73 ? -3.702 -10.307 -7.878 1.00 78.00 73 GLY A CA 1
ATOM 531 C C . GLY A 1 73 ? -2.502 -9.812 -8.692 1.00 78.00 73 GLY A C 1
ATOM 532 O O . GLY A 1 73 ? -1.865 -10.589 -9.396 1.00 78.00 73 GLY A O 1
ATOM 533 N N . TRP A 1 74 ? -2.176 -8.517 -8.640 1.00 71.44 74 TRP A N 1
ATOM 534 C CA . TRP A 1 74 ? -1.091 -7.960 -9.447 1.00 71.44 74 TRP A CA 1
ATOM 535 C C . TRP A 1 74 ? 0.289 -8.244 -8.829 1.00 71.44 74 TRP A C 1
ATOM 537 O O . TRP A 1 74 ? 0.490 -8.041 -7.631 1.00 71.44 74 TRP A O 1
ATOM 547 N N . GLY A 1 75 ? 1.229 -8.727 -9.648 1.00 71.25 75 GLY A N 1
ATOM 548 C CA . GLY A 1 75 ? 2.571 -9.146 -9.229 1.00 71.25 75 GLY A CA 1
ATOM 549 C C . GLY A 1 75 ? 3.596 -8.007 -9.181 1.00 71.25 75 GLY A C 1
ATOM 550 O O . GLY A 1 75 ? 3.826 -7.343 -10.192 1.00 71.25 75 GLY A O 1
ATOM 551 N N . LEU A 1 76 ? 4.253 -7.830 -8.031 1.00 68.44 76 LEU A N 1
ATOM 552 C CA . LEU A 1 76 ? 5.310 -6.849 -7.749 1.00 68.44 76 LEU A CA 1
ATOM 553 C C . LEU A 1 76 ? 6.546 -7.488 -7.104 1.00 68.44 76 LEU A C 1
ATOM 555 O O . LEU A 1 76 ? 6.446 -8.570 -6.513 1.00 68.44 76 LEU A O 1
ATOM 559 N N . PRO A 1 77 ? 7.731 -6.842 -7.175 1.00 69.25 77 PRO A N 1
ATOM 560 C CA . PRO A 1 77 ? 8.816 -7.198 -6.286 1.00 69.25 77 PRO A CA 1
ATOM 561 C C . PRO A 1 77 ? 8.345 -6.976 -4.859 1.00 69.25 77 PRO A C 1
ATOM 563 O O . PRO A 1 77 ? 7.606 -6.034 -4.570 1.00 69.25 77 PRO A O 1
ATOM 566 N N . ARG A 1 78 ? 8.826 -7.837 -3.963 1.00 76.62 78 ARG A N 1
ATOM 567 C CA . ARG A 1 78 ? 8.503 -7.761 -2.543 1.00 76.62 78 ARG A 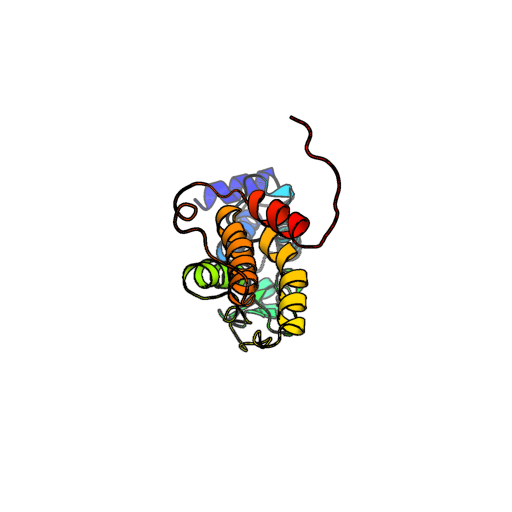CA 1
ATOM 568 C C . ARG A 1 78 ? 8.702 -6.333 -2.027 1.00 76.62 78 ARG A C 1
ATOM 570 O O . ARG A 1 78 ? 7.770 -5.796 -1.469 1.00 76.62 78 ARG A O 1
ATOM 577 N N . GLN A 1 79 ? 9.842 -5.704 -2.310 1.00 70.62 79 GLN A N 1
AT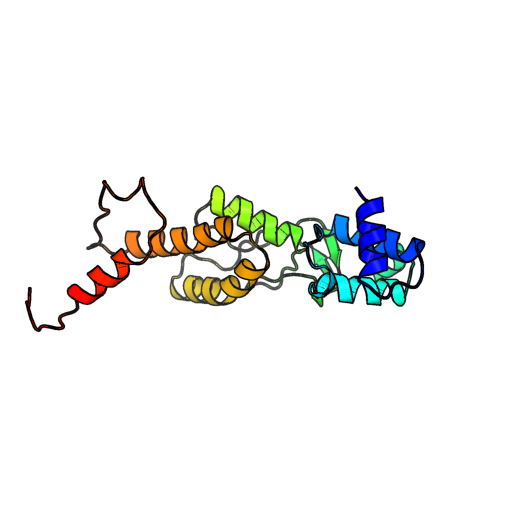OM 578 C CA . GLN A 1 79 ? 10.206 -4.352 -1.850 1.00 70.62 79 GLN A CA 1
ATOM 579 C C . GLN A 1 79 ? 9.185 -3.250 -2.187 1.00 70.62 79 GLN A C 1
ATOM 581 O O . GLN A 1 79 ? 9.087 -2.281 -1.441 1.00 70.62 79 GLN A O 1
ATOM 586 N N . LEU A 1 80 ? 8.397 -3.417 -3.256 1.00 71.25 80 LEU A N 1
ATOM 587 C CA . LEU A 1 80 ? 7.371 -2.455 -3.672 1.00 71.25 80 LEU A CA 1
ATOM 588 C C . LEU A 1 80 ? 5.985 -2.748 -3.075 1.00 71.25 80 LEU A C 1
ATOM 590 O O . LEU A 1 80 ? 5.057 -1.958 -3.251 1.00 71.25 80 LEU A O 1
ATOM 594 N N . MET A 1 81 ? 5.810 -3.897 -2.420 1.00 81.00 81 MET A N 1
ATOM 595 C CA . MET A 1 81 ? 4.580 -4.220 -1.706 1.00 81.00 81 MET A CA 1
ATOM 596 C C . MET A 1 81 ? 4.542 -3.511 -0.359 1.00 81.00 81 MET A C 1
ATOM 598 O O . MET A 1 81 ? 5.564 -3.262 0.271 1.00 81.00 81 MET A O 1
ATOM 602 N N . GLN A 1 82 ? 3.330 -3.229 0.097 1.00 85.00 82 GLN A N 1
ATOM 603 C CA . GLN A 1 82 ? 3.054 -2.745 1.437 1.00 85.00 82 GLN A CA 1
ATOM 604 C C . GLN A 1 82 ? 2.528 -3.890 2.299 1.00 85.00 82 GLN A C 1
ATOM 606 O O . GLN A 1 82 ? 1.763 -4.738 1.828 1.00 85.00 82 GLN A O 1
ATOM 611 N N . TRP A 1 83 ? 2.909 -3.888 3.575 1.00 88.56 83 TRP A N 1
ATOM 612 C CA . TRP A 1 83 ? 2.397 -4.822 4.576 1.00 88.56 83 TRP A CA 1
ATOM 613 C C . TRP A 1 83 ? 1.857 -4.056 5.758 1.00 88.56 83 TRP A C 1
ATOM 615 O O . TRP A 1 83 ? 2.451 -3.082 6.219 1.00 88.56 83 TRP A O 1
ATOM 625 N N . LEU A 1 84 ? 0.726 -4.534 6.255 1.00 89.94 84 LEU A N 1
ATOM 626 C CA . LEU A 1 84 ? 0.117 -3.975 7.444 1.00 89.94 84 LEU A CA 1
ATOM 627 C C . LEU A 1 84 ? 0.723 -4.617 8.694 1.00 89.94 84 LEU A C 1
ATOM 629 O O . LEU A 1 84 ? 0.932 -5.837 8.698 1.00 89.94 84 LEU A O 1
ATOM 633 N N . PRO A 1 85 ? 0.969 -3.838 9.763 1.00 86.62 85 PRO A N 1
ATOM 634 C CA . PRO A 1 85 ? 1.443 -4.381 11.029 1.00 86.62 85 PRO A CA 1
ATOM 635 C C . PRO A 1 85 ? 0.492 -5.476 11.530 1.00 86.62 85 PRO A C 1
ATOM 637 O O . PRO A 1 85 ? -0.722 -5.294 11.547 1.00 86.62 85 PRO A O 1
ATOM 640 N N . GLY A 1 86 ? 1.034 -6.634 11.910 1.00 83.69 86 GLY A N 1
ATOM 641 C CA . GLY A 1 86 ? 0.234 -7.766 12.395 1.00 83.69 86 GLY A CA 1
ATOM 642 C C . GLY A 1 86 ? -0.296 -8.715 11.312 1.00 83.69 86 GLY A C 1
ATOM 643 O O . GLY A 1 86 ? -0.976 -9.688 11.643 1.00 83.69 86 GLY A O 1
ATOM 644 N N . CYS A 1 87 ? 0.031 -8.505 10.031 1.00 88.75 87 CYS A N 1
ATOM 645 C CA . CYS A 1 87 ? -0.238 -9.481 8.973 1.00 88.75 87 CYS A CA 1
ATOM 646 C C . CYS A 1 87 ? 0.922 -9.591 7.966 1.00 88.75 87 CYS A C 1
ATOM 648 O O . CYS A 1 87 ? 1.755 -8.699 7.844 1.00 88.75 87 CYS A O 1
ATOM 650 N N . SER A 1 88 ? 0.971 -10.698 7.221 1.00 87.12 88 SER A N 1
ATOM 651 C CA . SER A 1 88 ? 1.948 -10.935 6.146 1.00 87.12 88 SER A CA 1
ATOM 652 C C . SER A 1 88 ? 1.339 -10.819 4.742 1.00 87.12 88 SER A C 1
ATOM 654 O O . SER A 1 88 ? 1.968 -11.220 3.762 1.00 87.12 88 SER A O 1
ATOM 656 N N . CYS A 1 89 ? 0.127 -10.261 4.630 1.00 88.75 89 CYS A N 1
ATOM 657 C CA . CYS A 1 89 ? -0.582 -10.094 3.364 1.00 88.75 89 CYS A CA 1
ATOM 658 C C . CYS A 1 89 ? 0.070 -8.980 2.522 1.00 88.75 89 CYS A C 1
ATOM 660 O O . CYS A 1 89 ? 0.084 -7.831 2.966 1.00 88.75 89 CYS A O 1
ATOM 662 N N . PRO A 1 90 ? 0.595 -9.283 1.322 1.00 88.50 90 PRO A N 1
ATOM 663 C CA . PRO A 1 90 ? 1.139 -8.267 0.424 1.00 88.50 90 PRO A CA 1
ATOM 664 C C . PRO A 1 90 ? 0.019 -7.433 -0.213 1.00 88.50 90 PRO A C 1
ATOM 666 O O . PRO A 1 90 ? -0.934 -7.977 -0.777 1.00 88.50 90 PRO A O 1
ATOM 669 N N . LEU A 1 91 ? 0.151 -6.110 -0.172 1.00 88.38 91 LEU A N 1
ATOM 670 C CA . LEU A 1 91 ? -0.750 -5.169 -0.835 1.00 88.38 91 LEU A CA 1
ATOM 671 C C . LEU A 1 91 ? 0.035 -4.314 -1.823 1.00 88.38 91 LEU A C 1
ATOM 673 O O . LEU A 1 91 ? 1.084 -3.775 -1.478 1.00 88.38 91 LEU A O 1
ATOM 677 N N . CYS A 1 92 ? -0.479 -4.143 -3.041 1.00 83.00 92 CYS A N 1
ATOM 678 C CA . CYS A 1 92 ? 0.115 -3.168 -3.949 1.00 83.00 92 CYS A CA 1
ATOM 679 C C . CYS A 1 92 ? -0.124 -1.736 -3.423 1.00 83.00 92 CYS A C 1
ATOM 681 O O . CYS A 1 92 ? -1.112 -1.502 -2.712 1.00 83.00 92 CYS A O 1
ATOM 683 N N . PRO A 1 93 ? 0.732 -0.762 -3.790 1.00 78.88 93 PRO A N 1
ATOM 684 C CA . PRO A 1 93 ? 0.611 0.624 -3.331 1.00 78.88 93 PRO A CA 1
ATOM 685 C C . PRO A 1 93 ? -0.7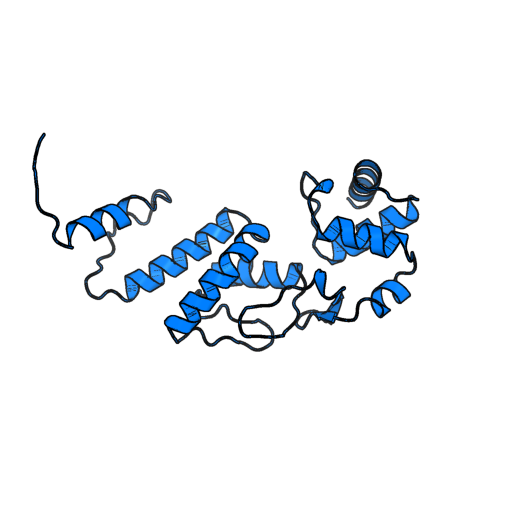64 1.244 -3.601 1.00 78.88 93 PRO A C 1
ATOM 687 O O . PRO A 1 93 ? -1.295 1.973 -2.765 1.00 78.88 93 PRO A O 1
ATOM 690 N N . GLU A 1 94 ? -1.379 0.915 -4.739 1.00 78.38 94 GLU A N 1
ATOM 691 C CA . GLU A 1 94 ? -2.703 1.416 -5.098 1.00 78.38 94 GLU A CA 1
ATOM 692 C C . GLU A 1 94 ? -3.811 0.843 -4.208 1.00 78.38 94 GLU A C 1
ATOM 694 O O . GLU A 1 94 ? -4.604 1.612 -3.667 1.00 78.38 94 GLU A O 1
ATOM 699 N N . CYS A 1 95 ? -3.856 -0.480 -4.004 1.00 84.50 95 CYS A N 1
ATOM 700 C CA . CYS A 1 95 ? -4.843 -1.095 -3.113 1.00 84.50 95 CYS A CA 1
ATOM 701 C C . CYS A 1 95 ? -4.660 -0.626 -1.668 1.00 84.50 95 CYS A C 1
ATOM 703 O O . CYS A 1 95 ? -5.654 -0.411 -0.979 1.00 84.50 95 CYS A O 1
ATOM 705 N N . PHE A 1 96 ? -3.415 -0.435 -1.224 1.00 87.81 96 PHE A N 1
ATOM 706 C CA . PHE A 1 96 ? -3.114 0.134 0.087 1.00 87.81 96 PHE A CA 1
ATOM 707 C C . PHE A 1 96 ? -3.675 1.557 0.208 1.00 87.81 96 PHE A C 1
ATOM 709 O O . PHE A 1 96 ? -4.490 1.820 1.090 1.00 87.81 96 PHE A O 1
ATOM 716 N N . ARG A 1 97 ? -3.322 2.455 -0.722 1.00 84.56 97 ARG A N 1
ATOM 717 C CA . ARG A 1 97 ? -3.815 3.840 -0.743 1.00 84.56 97 ARG A CA 1
ATOM 718 C C . ARG A 1 97 ? -5.341 3.883 -0.787 1.00 84.56 97 ARG A C 1
ATOM 720 O O . ARG A 1 97 ? -5.952 4.504 0.073 1.00 84.56 97 ARG A O 1
ATOM 727 N N . LEU A 1 98 ? -5.959 3.179 -1.736 1.00 86.00 98 LEU A N 1
ATOM 728 C CA . LEU A 1 98 ? -7.410 3.164 -1.923 1.00 86.00 98 LEU A CA 1
ATOM 729 C C . LEU A 1 98 ? -8.142 2.640 -0.683 1.00 86.00 98 LEU A C 1
ATOM 731 O O . LEU A 1 98 ? -9.141 3.232 -0.275 1.00 86.00 98 LEU A O 1
ATOM 735 N N . HIS A 1 99 ? -7.638 1.567 -0.065 1.00 89.88 99 HIS A N 1
ATOM 736 C CA . HIS A 1 99 ? -8.229 0.998 1.143 1.00 89.88 99 HIS A CA 1
ATOM 737 C C . HIS A 1 99 ? -8.328 2.033 2.268 1.00 89.88 99 HIS A C 1
ATOM 739 O O . HIS A 1 99 ? -9.391 2.154 2.878 1.00 89.88 99 HIS A O 1
ATOM 745 N N . PHE A 1 100 ? -7.262 2.804 2.506 1.00 87.38 100 PHE A N 1
ATOM 746 C CA . PHE A 1 100 ? -7.267 3.843 3.534 1.00 87.38 100 PHE A CA 1
ATOM 747 C C . PHE A 1 100 ? -8.008 5.103 3.099 1.00 87.38 100 PHE A C 1
ATOM 749 O O . PHE A 1 100 ? -8.762 5.642 3.897 1.00 87.38 100 PHE A O 1
ATOM 756 N N . THR A 1 101 ? -7.891 5.561 1.852 1.00 84.69 101 THR A N 1
ATOM 757 C CA . THR A 1 101 ? -8.621 6.752 1.387 1.00 84.69 101 THR A CA 1
ATOM 758 C C . THR A 1 101 ? -10.135 6.561 1.469 1.00 84.69 101 THR A C 1
ATOM 760 O O . THR A 1 101 ? -10.835 7.436 1.972 1.00 84.69 101 THR A O 1
ATOM 763 N N . VAL A 1 102 ? -10.647 5.419 1.003 1.00 86.75 102 VAL A N 1
ATOM 764 C CA . VAL A 1 102 ? -12.080 5.089 1.082 1.00 86.75 102 VAL A CA 1
ATOM 765 C C . VAL A 1 102 ? -12.454 4.741 2.516 1.00 86.75 102 VAL A C 1
ATOM 767 O O . VAL A 1 102 ? -13.420 5.265 3.062 1.00 86.75 102 VAL A O 1
ATOM 770 N N . GLY A 1 103 ? -11.645 3.903 3.162 1.00 84.88 103 GLY A N 1
ATOM 771 C CA . GLY A 1 103 ? -11.899 3.440 4.513 1.00 84.88 103 GLY A CA 1
ATOM 772 C C . GLY A 1 103 ? -11.963 4.565 5.541 1.00 84.88 103 GLY A C 1
ATOM 773 O O . GLY A 1 103 ? -12.852 4.554 6.377 1.00 84.88 103 GLY A O 1
ATOM 774 N N . LEU A 1 104 ? -11.092 5.568 5.466 1.00 83.88 104 LEU A N 1
ATOM 775 C CA . LEU A 1 104 ? -11.129 6.713 6.377 1.00 83.88 104 LEU A CA 1
ATOM 776 C C . LEU A 1 104 ? -12.341 7.612 6.136 1.00 83.88 104 LEU A C 1
ATOM 778 O O . LEU A 1 104 ? -12.828 8.232 7.077 1.00 83.88 104 LEU A O 1
ATOM 782 N N . ARG A 1 105 ? -12.849 7.688 4.904 1.00 80.69 105 ARG A N 1
ATOM 783 C CA . ARG A 1 105 ? -14.033 8.495 4.578 1.00 80.69 105 ARG A CA 1
ATOM 784 C C . ARG A 1 105 ? -15.323 7.805 5.003 1.00 80.69 105 ARG A C 1
ATOM 786 O O . ARG A 1 105 ? -16.187 8.444 5.589 1.00 80.69 105 ARG A O 1
ATOM 793 N N . GLU A 1 106 ? -15.426 6.507 4.747 1.00 82.62 106 GLU A N 1
ATOM 794 C CA . GLU A 1 106 ? -16.679 5.756 4.868 1.00 82.62 106 GLU A CA 1
ATOM 795 C C . GLU A 1 106 ? -16.764 4.896 6.135 1.00 82.62 106 GLU A C 1
ATOM 797 O O . GLU A 1 106 ? -17.857 4.527 6.553 1.00 82.62 106 GLU A O 1
ATOM 802 N N . ARG A 1 107 ? -15.629 4.562 6.763 1.00 79.56 107 ARG A N 1
ATOM 803 C CA . ARG A 1 107 ? -15.546 3.658 7.921 1.00 79.56 107 ARG A CA 1
ATOM 804 C C . ARG A 1 107 ? -14.812 4.309 9.101 1.00 79.56 107 ARG A C 1
ATOM 806 O O . ARG A 1 107 ? -14.101 5.308 8.958 1.00 79.56 107 ARG A O 1
ATOM 813 N N . GLY A 1 108 ? -15.027 3.770 10.301 1.00 75.25 108 GLY A N 1
ATOM 814 C CA . GLY A 1 108 ? -14.267 4.126 11.503 1.00 75.25 108 GLY A CA 1
ATOM 815 C C . GLY A 1 108 ? -12.870 3.503 11.488 1.00 75.25 108 GLY A C 1
ATOM 816 O O . GLY A 1 108 ? -12.653 2.484 10.833 1.00 75.25 108 GLY A O 1
ATOM 817 N N . VAL A 1 109 ? -11.918 4.088 12.223 1.00 81.50 109 VAL A N 1
ATOM 818 C CA . VAL A 1 109 ? -10.533 3.574 12.299 1.00 81.50 109 VAL A CA 1
ATOM 819 C C . VAL A 1 109 ? -10.432 2.206 12.986 1.00 81.50 109 VAL A C 1
ATOM 821 O O . VAL A 1 109 ? -9.459 1.492 12.790 1.00 81.50 109 VAL A O 1
ATOM 824 N N . GLU A 1 110 ? -11.464 1.782 13.711 1.00 79.62 110 GLU A N 1
ATOM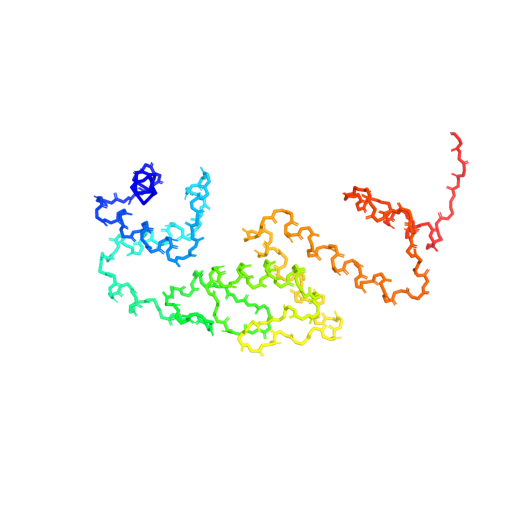 825 C CA . GLU A 1 110 ? -11.611 0.427 14.263 1.00 79.62 110 GLU A CA 1
ATOM 826 C C . GLU A 1 110 ? -11.883 -0.660 13.205 1.00 79.62 110 GLU A C 1
ATOM 828 O O . GLU A 1 110 ? -11.627 -1.836 13.439 1.00 79.62 110 GLU A O 1
ATOM 833 N N . ALA A 1 111 ? -12.360 -0.279 12.016 1.00 80.75 111 ALA A N 1
ATOM 834 C CA . ALA A 1 111 ? -12.665 -1.197 10.915 1.00 80.75 111 ALA A CA 1
ATOM 835 C C . ALA A 1 111 ? -11.599 -1.174 9.801 1.00 80.75 111 ALA A C 1
ATOM 837 O O . ALA A 1 111 ? -11.813 -1.728 8.720 1.00 80.75 111 ALA A O 1
ATOM 838 N N . LEU A 1 112 ? -10.455 -0.520 10.036 1.00 87.12 112 LEU A N 1
ATOM 839 C CA . LEU A 1 112 ? -9.366 -0.353 9.063 1.00 87.12 112 LEU A CA 1
ATOM 840 C C . LEU A 1 112 ? -8.211 -1.325 9.300 1.00 87.12 112 LEU A C 1
ATOM 842 O O . LEU A 1 112 ? -7.047 -0.928 9.344 1.00 87.12 112 LEU A O 1
ATOM 846 N N . GLY A 1 113 ? -8.551 -2.606 9.446 1.00 87.88 113 GLY A N 1
ATOM 847 C CA . GLY A 1 113 ? -7.601 -3.715 9.361 1.00 87.88 113 GLY A CA 1
ATOM 848 C C . GLY A 1 113 ? -7.316 -4.124 7.910 1.00 87.88 113 GLY A C 1
ATOM 849 O O . GLY A 1 113 ? -7.813 -3.530 6.956 1.00 87.88 113 GLY A O 1
ATOM 850 N N . CYS A 1 114 ? -6.527 -5.179 7.719 1.00 90.12 114 CYS A N 1
ATOM 851 C CA . CYS A 1 114 ? -6.138 -5.653 6.395 1.00 90.12 114 CYS A CA 1
ATOM 852 C C . CYS A 1 114 ? -7.347 -5.985 5.500 1.00 90.12 114 CYS A C 1
ATOM 854 O O . CYS A 1 114 ? -8.180 -6.798 5.897 1.00 90.12 114 CYS A O 1
ATOM 856 N N . PRO A 1 115 ? -7.416 -5.472 4.253 1.00 89.38 115 PRO A N 1
ATOM 857 C CA . PRO A 1 115 ? -8.517 -5.775 3.334 1.00 89.38 115 PRO A CA 1
ATOM 858 C C . PRO A 1 115 ? -8.596 -7.249 2.921 1.00 89.38 115 PRO A C 1
ATOM 860 O O . PRO A 1 115 ? -9.636 -7.684 2.445 1.00 89.38 115 PRO A O 1
ATOM 863 N N . SER A 1 116 ? -7.505 -8.007 3.064 1.00 87.81 116 SER A N 1
ATOM 864 C CA . SER A 1 116 ? -7.462 -9.422 2.688 1.00 87.81 116 SER A CA 1
ATOM 865 C C . SER A 1 116 ? -7.863 -10.345 3.839 1.00 87.81 116 SER A C 1
ATOM 867 O O . SER A 1 116 ? -8.671 -11.247 3.646 1.00 87.81 116 SER A O 1
ATOM 869 N N . CYS A 1 117 ? -7.310 -10.132 5.037 1.00 88.19 117 CYS A N 1
ATOM 870 C CA . CYS A 1 117 ? -7.498 -11.047 6.167 1.00 88.19 117 CYS A CA 1
ATOM 871 C C . CYS A 1 117 ? -8.242 -10.446 7.368 1.00 88.19 117 CYS A C 1
ATOM 873 O O . CYS A 1 117 ? -8.479 -11.157 8.341 1.00 88.19 117 CYS A O 1
ATOM 875 N N . GLY A 1 118 ? -8.572 -9.152 7.340 1.00 83.62 118 GLY A N 1
ATOM 876 C CA . GLY A 1 118 ? -9.261 -8.445 8.424 1.00 83.62 118 GLY A CA 1
ATOM 877 C C . GLY A 1 118 ? -8.425 -8.209 9.686 1.00 83.62 118 GLY A C 1
ATOM 878 O O . GLY A 1 118 ? -8.956 -7.708 10.667 1.00 83.62 118 GLY A O 1
ATOM 879 N N . ARG A 1 119 ? -7.135 -8.571 9.686 1.00 84.88 119 ARG A N 1
ATOM 880 C CA . ARG A 1 119 ? -6.228 -8.418 10.838 1.00 84.88 119 ARG A CA 1
ATOM 881 C C . ARG A 1 119 ? -5.437 -7.107 10.766 1.00 84.88 119 ARG A C 1
ATOM 883 O O . ARG A 1 119 ? -5.147 -6.667 9.652 1.00 84.88 119 ARG A O 1
ATOM 890 N N . PRO A 1 120 ? -4.992 -6.536 11.895 1.00 82.25 120 PRO A N 1
ATOM 891 C CA . PRO A 1 120 ? -5.218 -6.975 13.280 1.00 82.25 120 PRO A CA 1
ATOM 892 C C . PRO A 1 120 ? -6.630 -6.641 13.789 1.00 82.25 120 PRO A C 1
ATOM 894 O O . PRO A 1 120 ? -7.323 -5.830 13.184 1.00 82.25 120 PRO A O 1
ATOM 897 N N . ASP A 1 121 ? -7.057 -7.290 14.878 1.00 79.06 121 ASP A N 1
ATOM 898 C CA . ASP A 1 121 ? -8.312 -6.940 15.553 1.00 79.06 121 ASP A CA 1
ATOM 899 C C . ASP A 1 121 ? -8.106 -5.631 16.328 1.00 79.06 121 ASP A C 1
ATOM 901 O O . ASP A 1 121 ? -7.316 -5.566 17.264 1.00 79.06 121 ASP A O 1
ATOM 905 N N . LEU A 1 122 ? -8.775 -4.561 15.906 1.00 81.00 122 LEU A N 1
ATOM 906 C CA . LEU A 1 122 ? -8.599 -3.221 16.477 1.00 81.00 122 LEU A CA 1
ATOM 907 C C . LEU A 1 122 ? -9.556 -2.947 17.649 1.00 81.00 122 LEU A C 1
ATOM 909 O O . LEU A 1 122 ? -9.742 -1.790 18.030 1.00 81.00 122 LEU A O 1
ATOM 913 N N . ARG A 1 123 ? -10.173 -3.996 18.210 1.00 76.62 123 ARG A N 1
ATOM 914 C CA . ARG A 1 123 ? -10.989 -3.918 19.431 1.00 76.62 123 ARG A CA 1
ATOM 915 C C . ARG A 1 123 ? -10.154 -3.723 20.694 1.00 76.62 123 ARG A C 1
ATOM 917 O O . ARG A 1 123 ? -10.647 -3.104 21.630 1.00 76.62 123 ARG A O 1
ATOM 924 N N . ASP A 1 124 ? -8.935 -4.265 20.718 1.00 81.44 124 ASP A N 1
ATOM 925 C CA . ASP A 1 124 ? -8.001 -4.087 21.831 1.00 81.44 124 ASP A CA 1
ATOM 926 C C . ASP A 1 124 ? -7.208 -2.782 21.693 1.00 81.44 124 ASP A C 1
ATOM 928 O O . ASP A 1 124 ? -6.672 -2.458 20.630 1.00 81.44 124 ASP A O 1
ATOM 932 N N . ASP A 1 125 ? -7.101 -2.046 22.794 1.00 78.50 125 ASP A N 1
ATOM 933 C CA . ASP A 1 125 ? -6.575 -0.682 22.815 1.00 78.50 125 ASP A CA 1
ATOM 934 C C . ASP A 1 125 ? -5.069 -0.653 22.613 1.00 78.50 125 ASP A C 1
ATOM 936 O O . ASP A 1 125 ? -4.558 0.157 21.836 1.00 78.50 125 ASP A O 1
ATOM 940 N N . ALA A 1 126 ? -4.364 -1.575 23.268 1.00 81.56 126 ALA A N 1
ATOM 941 C CA . ALA A 1 126 ? -2.922 -1.701 23.145 1.00 81.56 126 ALA A CA 1
ATOM 942 C C . ALA A 1 126 ? -2.536 -2.131 21.723 1.00 81.56 126 ALA A C 1
ATOM 944 O O . ALA A 1 126 ? -1.654 -1.524 21.107 1.00 81.56 126 ALA A O 1
ATOM 945 N N . GLN A 1 127 ? -3.233 -3.125 21.162 1.00 83.12 127 GLN A N 1
ATOM 946 C CA . GLN A 1 127 ? -3.016 -3.570 19.786 1.00 83.12 127 GLN A CA 1
ATOM 947 C C . GLN A 1 127 ? -3.338 -2.475 18.764 1.00 83.12 127 GLN A C 1
ATOM 949 O O . GLN A 1 127 ? -2.585 -2.293 17.803 1.00 83.12 127 GLN A O 1
ATOM 954 N N . ARG A 1 128 ? -4.416 -1.715 18.974 1.00 85.25 128 ARG A N 1
ATOM 955 C CA . ARG A 1 128 ? -4.798 -0.594 18.111 1.00 85.25 128 ARG A CA 1
ATOM 956 C C . ARG A 1 128 ? -3.761 0.525 18.153 1.00 85.25 128 ARG A C 1
ATOM 958 O O . ARG A 1 128 ? -3.357 1.000 17.093 1.00 85.25 128 ARG A O 1
ATOM 965 N N . LEU A 1 129 ? -3.293 0.915 19.337 1.00 84.00 129 LEU A N 1
ATOM 966 C CA . LEU A 1 129 ? -2.263 1.946 19.488 1.00 84.00 129 LEU A CA 1
ATOM 967 C C . LEU A 1 129 ? -0.947 1.526 18.817 1.00 84.00 129 LEU A C 1
ATOM 969 O O . LEU A 1 129 ? -0.338 2.303 18.078 1.00 84.00 129 LEU A O 1
ATOM 973 N N . TRP A 1 130 ? -0.530 0.274 19.010 1.00 87.94 130 TRP A N 1
ATOM 974 C CA . TRP A 1 130 ? 0.653 -0.277 18.350 1.00 87.94 130 TRP A CA 1
ATOM 975 C C . TRP A 1 130 ? 0.504 -0.304 16.820 1.00 87.94 130 TRP A C 1
ATOM 977 O O . TRP A 1 130 ? 1.424 0.073 16.089 1.00 87.94 130 TRP A O 1
ATOM 987 N N . TYR A 1 131 ? -0.669 -0.706 16.326 1.00 90.31 131 TYR A N 1
ATOM 988 C CA . TYR A 1 131 ? -0.966 -0.744 14.898 1.00 90.31 131 TYR A CA 1
ATOM 989 C C . TYR A 1 131 ? -0.872 0.648 14.271 1.00 90.31 131 TYR A C 1
ATOM 991 O O . TYR A 1 131 ? -0.137 0.830 13.301 1.00 90.31 131 TYR A O 1
ATOM 999 N N . TRP A 1 132 ? -1.564 1.637 14.843 1.00 86.19 132 TRP A N 1
ATOM 1000 C CA . TRP A 1 132 ? -1.595 2.992 14.295 1.00 86.19 132 TRP A CA 1
ATOM 1001 C C . TRP A 1 132 ? -0.254 3.712 14.419 1.00 86.19 132 TRP A C 1
ATOM 1003 O O . TRP A 1 132 ? 0.174 4.305 13.435 1.00 86.19 132 TRP A O 1
ATOM 1013 N N . SER A 1 133 ? 0.467 3.580 15.538 1.00 85.75 133 SER A N 1
ATOM 1014 C CA . SER A 1 133 ? 1.810 4.174 15.685 1.00 85.75 133 SER A CA 1
ATOM 1015 C C . SER A 1 133 ? 2.822 3.622 14.673 1.00 85.75 133 SER A C 1
ATOM 1017 O O . SER A 1 133 ? 3.665 4.359 14.164 1.00 85.75 133 SER A O 1
ATOM 1019 N N . THR A 1 134 ? 2.715 2.337 14.321 1.00 88.25 134 THR A N 1
ATOM 1020 C CA . THR A 1 134 ? 3.573 1.713 13.300 1.00 88.25 134 THR A CA 1
ATOM 1021 C C . THR A 1 134 ? 3.141 2.088 11.877 1.00 88.25 134 THR A C 1
ATOM 1023 O O . THR A 1 134 ? 3.974 2.218 10.978 1.00 88.25 134 THR A O 1
ATOM 1026 N N . LEU A 1 135 ? 1.837 2.247 11.648 1.00 88.25 135 LEU A N 1
ATOM 1027 C CA . LEU A 1 135 ? 1.253 2.475 10.328 1.00 88.25 135 LEU A CA 1
ATOM 1028 C C . LEU A 1 135 ? 1.276 3.953 9.902 1.00 88.25 135 LEU A C 1
ATOM 1030 O O . LEU A 1 135 ? 1.415 4.249 8.713 1.00 88.25 135 LEU A O 1
ATOM 1034 N N . GLU A 1 136 ? 1.174 4.886 10.847 1.00 84.62 136 GLU A N 1
ATOM 1035 C CA . GLU A 1 136 ? 1.097 6.329 10.599 1.00 84.62 136 GLU A CA 1
ATOM 1036 C C . GLU A 1 136 ? 2.248 6.862 9.717 1.00 84.62 136 GLU A C 1
ATOM 1038 O O . GLU A 1 136 ? 1.956 7.536 8.721 1.00 84.62 136 GLU A O 1
ATOM 1043 N N . PRO A 1 137 ? 3.535 6.515 9.946 1.00 82.19 137 PRO A N 1
ATOM 1044 C CA . PRO A 1 137 ? 4.626 6.980 9.085 1.00 82.19 137 PRO A CA 1
ATOM 1045 C C . PRO A 1 137 ? 4.526 6.465 7.641 1.00 82.19 137 PRO A C 1
ATOM 1047 O O . PRO A 1 137 ? 5.018 7.103 6.706 1.00 82.19 137 PRO A O 1
ATOM 1050 N N . ALA A 1 138 ? 3.915 5.296 7.427 1.00 80.56 138 ALA A N 1
ATOM 1051 C CA . ALA A 1 138 ? 3.663 4.765 6.090 1.00 80.56 138 ALA A CA 1
ATOM 1052 C C . ALA A 1 138 ? 2.495 5.499 5.415 1.00 80.56 138 ALA A C 1
ATOM 1054 O O . ALA A 1 138 ? 2.604 5.879 4.248 1.00 80.56 138 ALA A O 1
ATOM 1055 N N . LEU A 1 139 ? 1.419 5.776 6.156 1.00 82.62 139 LEU A N 1
ATOM 1056 C CA . LEU A 1 139 ? 0.261 6.522 5.658 1.00 82.62 139 LEU A CA 1
ATOM 1057 C C . LEU A 1 139 ? 0.616 7.957 5.288 1.00 82.62 139 LEU A C 1
ATOM 1059 O O . LEU A 1 139 ? 0.230 8.409 4.216 1.00 82.62 139 LEU A O 1
ATOM 1063 N N . ARG A 1 140 ? 1.420 8.642 6.106 1.00 78.81 140 ARG A N 1
ATOM 1064 C CA . ARG A 1 140 ? 1.876 10.014 5.838 1.00 78.81 140 ARG A CA 1
ATOM 1065 C C . ARG A 1 140 ? 2.669 10.144 4.534 1.00 78.81 140 ARG A C 1
ATOM 1067 O O . ARG A 1 140 ? 2.685 11.211 3.935 1.00 78.81 140 ARG A O 1
ATOM 1074 N N . ARG A 1 141 ? 3.332 9.068 4.097 1.00 75.19 141 ARG A N 1
ATOM 1075 C CA . ARG A 1 141 ? 4.058 9.021 2.817 1.00 75.19 141 ARG A CA 1
ATOM 1076 C C . ARG A 1 141 ? 3.161 8.678 1.625 1.00 75.19 141 ARG A C 1
ATOM 1078 O O . ARG A 1 141 ? 3.518 9.014 0.504 1.00 75.19 141 ARG A O 1
ATOM 1085 N N . CYS A 1 142 ? 2.039 7.993 1.852 1.00 73.62 142 CYS A N 1
ATOM 1086 C CA . CYS A 1 142 ? 1.191 7.450 0.784 1.00 73.62 142 CYS A CA 1
ATOM 1087 C C . CYS A 1 142 ? -0.116 8.224 0.558 1.00 73.62 142 CYS A C 1
ATOM 1089 O O . CYS A 1 142 ? -0.716 8.091 -0.510 1.00 73.62 142 CYS A O 1
ATOM 1091 N N . LEU A 1 143 ? -0.595 8.958 1.563 1.00 76.69 143 LEU A N 1
ATOM 1092 C CA . LEU A 1 143 ? -1.862 9.683 1.542 1.00 76.69 143 LEU A CA 1
ATOM 1093 C C . LEU A 1 143 ? -1.637 11.190 1.459 1.00 76.69 143 LEU A C 1
ATOM 1095 O O . LEU A 1 143 ? -0.681 11.720 2.021 1.00 76.69 143 LEU A O 1
ATOM 1099 N N . ASP A 1 144 ? -2.578 11.877 0.813 1.00 75.12 144 ASP A N 1
ATOM 1100 C CA . ASP A 1 144 ? -2.617 13.335 0.800 1.00 75.12 144 ASP A CA 1
ATOM 1101 C C . ASP A 1 144 ? -2.824 13.898 2.219 1.00 75.12 144 ASP A C 1
ATOM 1103 O O . ASP A 1 144 ? -3.522 13.265 3.025 1.00 75.12 144 ASP A O 1
ATOM 1107 N N . PRO A 1 145 ? -2.301 15.103 2.523 1.00 73.06 145 PRO A N 1
ATOM 1108 C CA . PRO A 1 145 ? -2.387 15.712 3.852 1.00 73.06 145 PRO A CA 1
ATOM 1109 C C . PRO A 1 145 ? -3.816 15.790 4.398 1.00 73.06 145 PRO A C 1
ATOM 1111 O O . PRO A 1 145 ? -4.044 15.491 5.568 1.00 73.06 145 PRO A O 1
ATOM 1114 N N . ASP A 1 146 ? -4.788 16.106 3.540 1.00 73.56 146 ASP A N 1
ATOM 1115 C CA . ASP A 1 146 ? -6.201 16.206 3.920 1.00 73.56 146 ASP A CA 1
ATOM 1116 C C . ASP A 1 146 ? -6.783 14.851 4.342 1.00 73.56 146 ASP A C 1
ATOM 1118 O O . ASP A 1 146 ? -7.538 14.750 5.308 1.00 73.56 146 ASP A O 1
ATOM 1122 N N . THR A 1 147 ? -6.406 13.779 3.638 1.00 77.38 147 THR A N 1
ATOM 1123 C CA . THR A 1 147 ? -6.864 12.420 3.962 1.00 77.38 147 THR A CA 1
ATOM 1124 C C . THR A 1 147 ? -6.144 11.891 5.200 1.00 77.38 147 THR A C 1
ATOM 1126 O O . THR A 1 147 ? -6.758 11.221 6.027 1.00 77.38 147 THR A O 1
ATOM 1129 N N . PHE A 1 148 ? -4.863 12.220 5.364 1.00 79.00 148 PHE A N 1
ATOM 1130 C CA . PHE A 1 148 ? -4.106 11.896 6.568 1.00 79.00 148 PHE A CA 1
ATOM 1131 C C . PHE A 1 148 ? -4.674 12.606 7.807 1.00 79.00 148 PHE A C 1
ATOM 1133 O O . PHE A 1 148 ? -4.811 11.977 8.852 1.00 79.00 148 PHE A O 1
ATOM 1140 N N . GLY A 1 149 ? -5.113 13.863 7.683 1.00 77.62 149 GLY A N 1
ATOM 1141 C CA . GLY A 1 149 ? -5.778 14.594 8.767 1.00 77.62 149 GLY A CA 1
ATOM 1142 C C . GLY A 1 149 ? -7.040 13.898 9.294 1.00 77.62 149 GLY A C 1
ATOM 1143 O O . GLY A 1 149 ? -7.339 13.985 10.484 1.00 77.62 149 GLY A O 1
ATOM 1144 N N . LEU A 1 150 ? -7.744 13.131 8.449 1.00 80.88 150 LEU A N 1
ATOM 1145 C CA . LEU A 1 150 ? -8.878 12.306 8.887 1.00 80.88 150 LEU A CA 1
ATOM 1146 C C . LEU A 1 150 ? -8.453 11.158 9.811 1.00 80.88 150 LEU A C 1
ATOM 1148 O O . LEU A 1 150 ? -9.237 10.777 10.676 1.00 80.88 150 LEU A O 1
ATOM 1152 N N . VAL A 1 151 ? -7.238 10.616 9.658 1.00 80.06 151 VAL A N 1
ATOM 1153 C CA . VAL A 1 151 ? -6.698 9.579 10.557 1.00 80.06 151 VAL A CA 1
ATOM 1154 C C . VAL A 1 151 ? -6.563 10.150 11.959 1.00 80.06 151 VAL A C 1
ATOM 1156 O O . VAL A 1 151 ? -7.153 9.616 12.895 1.00 80.06 151 VAL A O 1
ATOM 1159 N N . THR A 1 152 ? -5.842 11.269 12.086 1.00 76.31 152 THR A N 1
ATOM 1160 C CA . THR A 1 152 ? -5.632 11.947 13.368 1.00 76.31 152 THR A CA 1
ATOM 1161 C C . THR A 1 152 ? -6.968 12.321 13.994 1.00 76.31 152 THR A C 1
ATOM 1163 O O . THR A 1 152 ? -7.197 12.050 15.165 1.00 76.31 152 THR A O 1
ATOM 1166 N N . ARG A 1 153 ? -7.901 12.865 13.203 1.00 78.69 153 ARG A N 1
ATOM 1167 C CA . ARG A 1 153 ? -9.230 13.255 13.687 1.00 78.69 153 ARG A CA 1
ATOM 1168 C C . ARG A 1 153 ? -10.016 12.087 14.242 1.00 78.69 153 ARG A C 1
ATOM 1170 O O . ARG A 1 153 ? -10.533 12.195 15.346 1.00 78.69 153 ARG A O 1
ATOM 1177 N N . LYS A 1 154 ? -10.071 10.974 13.517 1.00 81.44 154 LYS A N 1
ATOM 1178 C CA . LYS A 1 154 ? -10.827 9.797 13.949 1.00 81.44 154 LYS A CA 1
ATOM 1179 C C . LYS A 1 154 ? -10.193 9.090 15.141 1.00 81.44 154 LYS A C 1
ATOM 1181 O O . LYS A 1 154 ? -10.926 8.574 15.976 1.00 81.44 154 LYS A O 1
ATOM 1186 N N . LEU A 1 155 ? -8.863 9.065 15.237 1.00 76.81 155 LEU A N 1
ATOM 1187 C CA . LEU A 1 155 ? -8.179 8.519 16.412 1.00 76.81 155 LEU A CA 1
ATOM 1188 C C . LEU A 1 155 ? -8.465 9.366 17.655 1.00 76.81 155 LEU A C 1
ATOM 1190 O O . LEU A 1 155 ? -8.890 8.812 18.664 1.00 76.81 155 LEU A O 1
ATOM 1194 N N . THR A 1 156 ? -8.352 10.693 17.548 1.00 76.12 156 THR A N 1
ATOM 1195 C CA . THR A 1 156 ? -8.698 11.607 18.644 1.00 76.12 156 THR A CA 1
ATOM 1196 C C . THR A 1 156 ? -10.180 11.505 19.010 1.00 76.12 156 THR A C 1
ATOM 1198 O O . THR A 1 156 ? -10.505 11.371 20.180 1.00 76.12 156 THR A O 1
ATOM 1201 N N . GLU A 1 157 ? -11.097 11.494 18.037 1.00 75.00 157 GLU A N 1
ATOM 1202 C CA . GLU A 1 157 ? -12.537 11.316 18.287 1.00 75.00 157 GLU A CA 1
ATOM 1203 C C . GLU A 1 157 ? -12.838 10.022 19.063 1.00 75.00 157 GLU A C 1
ATOM 1205 O O . GLU A 1 157 ? -13.651 10.048 19.985 1.00 75.00 157 GLU A O 1
ATOM 1210 N N . LEU A 1 158 ? -12.168 8.910 18.743 1.00 72.19 158 LEU A N 1
ATOM 1211 C CA . LEU A 1 158 ? -12.335 7.647 19.470 1.00 72.19 158 LEU A CA 1
ATOM 1212 C C . LEU A 1 158 ? -11.756 7.667 20.887 1.00 72.19 158 LEU A C 1
ATOM 1214 O O . LEU A 1 158 ? -12.317 7.027 21.775 1.00 72.19 158 LEU A O 1
ATOM 1218 N N . GLU A 1 159 ? -10.629 8.343 21.102 1.00 69.25 159 GLU A N 1
ATOM 1219 C CA . GLU A 1 159 ? -10.053 8.528 22.440 1.00 69.25 159 GLU A CA 1
ATOM 1220 C C . GLU A 1 159 ? -10.985 9.381 23.309 1.00 69.25 159 GLU A C 1
ATOM 1222 O O . GLU A 1 159 ? -11.299 9.005 24.435 1.00 69.25 159 GLU A O 1
ATOM 1227 N N . LEU A 1 160 ? -11.521 10.462 22.740 1.00 67.00 160 LEU A N 1
ATOM 1228 C CA . LEU A 1 160 ? -12.433 11.388 23.407 1.00 67.00 160 LEU A CA 1
ATOM 1229 C C . LEU A 1 160 ? -13.809 10.777 23.711 1.00 67.00 160 LEU A C 1
ATOM 1231 O O . LEU A 1 160 ? -14.365 11.021 24.772 1.00 67.00 160 LEU A O 1
ATOM 1235 N N . GLN A 1 161 ? -14.369 9.956 22.816 1.00 66.50 161 GLN A N 1
ATOM 1236 C CA . GLN A 1 161 ? -15.640 9.252 23.062 1.00 66.50 161 GLN A CA 1
ATOM 1237 C C . GLN A 1 161 ? -15.567 8.235 24.205 1.00 66.50 161 GLN A C 1
ATOM 1239 O O . GLN A 1 161 ? -16.603 7.820 24.727 1.00 66.50 161 GLN A O 1
ATOM 1244 N N . ARG A 1 162 ? -14.362 7.795 24.567 1.00 62.16 162 ARG A N 1
ATOM 1245 C CA . ARG A 1 162 ? -14.140 6.847 25.658 1.00 62.16 162 ARG A CA 1
ATOM 1246 C C . ARG A 1 162 ? -13.897 7.503 27.002 1.00 62.16 162 ARG A C 1
ATOM 1248 O O . ARG A 1 162 ? -13.968 6.799 28.007 1.00 62.16 162 ARG A O 1
ATOM 1255 N N . ASP A 1 163 ? -13.632 8.801 27.025 1.00 56.28 163 ASP A N 1
ATOM 1256 C CA . ASP A 1 163 ? -13.495 9.547 28.262 1.00 56.28 163 ASP A CA 1
ATOM 1257 C C . ASP A 1 163 ? -14.897 9.951 28.767 1.00 56.28 163 ASP A C 1
ATOM 1259 O O . ASP A 1 163 ? -15.570 10.774 28.141 1.00 56.28 163 ASP A O 1
ATOM 1263 N N . PRO A 1 164 ? -15.384 9.368 29.880 1.00 55.75 164 PRO A N 1
ATOM 1264 C CA . PRO A 1 164 ? -16.714 9.660 30.410 1.00 55.75 164 PRO A CA 1
ATOM 1265 C C . PRO A 1 164 ? -16.854 11.094 30.942 1.00 55.75 164 PRO A C 1
ATOM 1267 O O . PRO A 1 164 ? -17.977 11.530 31.195 1.00 55.75 164 PRO A O 1
ATOM 1270 N N . GLN A 1 165 ? -15.749 11.822 31.129 1.00 56.78 165 GLN A N 1
ATOM 1271 C CA . GLN A 1 165 ? -15.751 13.227 31.540 1.00 56.78 165 GLN A CA 1
ATOM 1272 C C . GLN A 1 165 ? -15.721 14.185 30.343 1.00 56.78 165 GLN A C 1
ATOM 1274 O O . GLN A 1 165 ? -15.900 15.392 30.515 1.00 56.78 165 GLN A O 1
ATOM 1279 N N . PHE A 1 166 ? -15.542 13.672 29.123 1.00 54.41 166 PHE A N 1
ATOM 1280 C CA . PHE A 1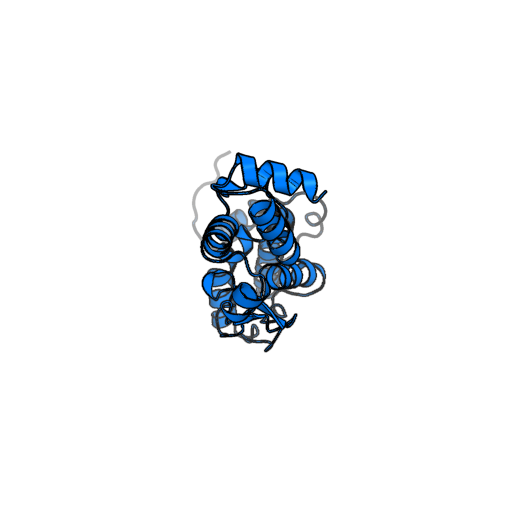 166 ? -15.384 14.509 27.948 1.00 54.41 166 PHE A CA 1
ATOM 1281 C C . PHE A 1 166 ? -16.724 15.007 27.393 1.00 54.41 166 PHE A C 1
ATOM 1283 O O . PHE A 1 166 ? -17.600 14.240 26.987 1.00 54.41 166 PHE A O 1
ATOM 1290 N N . LEU A 1 167 ? -16.865 16.331 27.326 1.00 54.03 167 LEU A N 1
ATOM 1291 C CA . LEU A 1 167 ? -18.024 17.014 26.759 1.00 54.03 167 LEU A CA 1
ATOM 1292 C C . LEU A 1 167 ? -17.652 17.654 25.418 1.00 54.03 167 LEU A C 1
ATOM 1294 O O . LEU A 1 167 ? -16.763 18.500 25.332 1.00 54.03 167 LEU A O 1
ATOM 1298 N N . TRP A 1 168 ? -18.377 17.292 24.359 1.00 56.06 168 TRP A N 1
ATOM 1299 C CA . TRP A 1 168 ? -18.239 17.940 23.055 1.00 56.06 168 TRP A CA 1
ATOM 1300 C C . TRP A 1 168 ? -18.817 19.358 23.102 1.00 56.06 168 TRP A C 1
ATOM 1302 O O . TRP A 1 168 ? -20.015 19.523 23.318 1.00 56.06 168 TRP A O 1
ATOM 1312 N N . CYS A 1 169 ? -18.004 20.386 22.837 1.00 54.00 169 CYS A N 1
ATOM 1313 C CA . CYS A 1 169 ? -18.496 21.755 22.656 1.00 54.00 169 CYS A CA 1
ATOM 1314 C C . CYS A 1 169 ? -19.318 21.864 21.351 1.00 54.00 169 CYS A C 1
ATOM 1316 O O . CYS A 1 169 ? -18.734 21.801 20.263 1.00 54.00 169 CYS A O 1
ATOM 1318 N N . PRO A 1 170 ? -20.646 22.101 21.403 1.00 49.19 170 PRO A N 1
ATOM 1319 C CA . PRO A 1 170 ? -21.503 22.065 20.213 1.00 49.19 170 PRO A CA 1
ATOM 1320 C C . PRO A 1 170 ? -21.243 23.206 19.211 1.00 49.19 170 PRO A C 1
ATOM 1322 O O . PRO A 1 170 ? -21.672 23.124 18.065 1.00 49.19 170 PRO A O 1
ATOM 1325 N N . HIS A 1 171 ? -20.501 24.249 19.603 1.00 50.22 171 HIS A N 1
ATOM 1326 C CA . HIS A 1 171 ? -20.157 25.385 18.737 1.00 50.22 171 HIS A CA 1
ATOM 1327 C C . HIS A 1 171 ? -18.896 25.189 17.870 1.00 50.22 171 HIS A C 1
ATOM 1329 O O . HIS A 1 171 ? -18.691 25.953 16.930 1.00 50.22 171 HIS A O 1
ATOM 1335 N N . VAL A 1 172 ? -18.044 24.194 18.151 1.00 49.38 172 VAL A N 1
ATOM 1336 C CA . VAL A 1 172 ? -16.671 24.112 17.590 1.00 49.38 172 VAL A CA 1
ATOM 1337 C C . VAL A 1 172 ? -16.554 23.122 16.417 1.00 49.38 172 VAL A C 1
ATOM 1339 O O . VAL A 1 172 ? -15.496 22.967 15.822 1.00 49.38 172 VAL A O 1
ATOM 1342 N N . LEU A 1 173 ? -17.647 22.473 16.006 1.00 43.94 173 LEU A N 1
ATOM 1343 C CA . LEU A 1 173 ? -17.613 21.495 14.906 1.00 43.94 173 LEU A CA 1
ATOM 1344 C C . LEU A 1 173 ? -17.650 22.112 13.495 1.00 43.94 173 LEU A C 1
ATOM 1346 O O . LEU A 1 173 ? -17.483 21.382 12.519 1.00 43.94 173 LEU A O 1
ATOM 1350 N N . VAL A 1 174 ? -17.862 23.428 13.364 1.00 41.53 174 VAL A N 1
ATOM 1351 C CA . VAL A 1 174 ? -18.091 24.067 12.050 1.00 41.53 174 VAL A CA 1
ATOM 1352 C C . VAL A 1 174 ? -16.879 24.844 11.528 1.00 41.53 174 VAL A C 1
ATOM 1354 O O . VAL A 1 174 ? -16.753 25.023 10.320 1.00 41.53 174 VAL A O 1
ATOM 1357 N N . TYR A 1 175 ? -15.942 25.259 12.381 1.00 36.97 175 TYR A N 1
ATOM 1358 C CA . TYR A 1 175 ? -14.845 26.120 11.946 1.00 36.97 175 TYR A CA 1
ATOM 1359 C C . TYR A 1 175 ? -13.492 25.627 12.455 1.00 36.97 175 TYR A C 1
ATOM 1361 O O . TYR A 1 175 ? -13.206 25.660 13.644 1.00 36.97 175 TYR A O 1
ATOM 1369 N N . THR A 1 176 ? -12.630 25.289 11.495 1.00 42.06 176 THR A N 1
ATOM 1370 C CA . THR A 1 176 ? -11.160 25.245 11.578 1.00 42.06 176 THR A CA 1
ATOM 1371 C C . THR A 1 176 ? -10.513 24.048 12.288 1.00 42.06 176 THR A C 1
ATOM 1373 O O . THR A 1 176 ? -10.713 23.787 13.467 1.00 42.06 176 THR A O 1
ATOM 1376 N N . GLY A 1 177 ? -9.662 23.335 11.540 1.00 51.97 177 GLY A N 1
ATOM 1377 C CA . GLY A 1 177 ? -8.754 22.308 12.049 1.00 51.97 177 GLY A CA 1
ATOM 1378 C C . GLY A 1 177 ? -7.660 22.891 12.945 1.00 51.97 177 GLY A C 1
ATOM 1379 O O . GLY A 1 177 ? -6.514 23.017 12.526 1.00 51.97 177 GLY A O 1
ATOM 1380 N N . LEU A 1 178 ? -8.010 23.236 14.182 1.00 45.06 178 LEU A N 1
ATOM 1381 C CA . LEU A 1 178 ? -7.086 23.725 15.202 1.00 45.06 178 LEU A CA 1
ATOM 1382 C C . LEU A 1 178 ? -7.071 22.761 16.395 1.00 45.06 178 LEU A C 1
ATOM 1384 O O . LEU A 1 178 ? -7.792 22.920 17.373 1.00 45.06 178 LEU A O 1
ATOM 1388 N N . TYR A 1 179 ? -6.172 21.780 16.314 1.00 48.56 179 TYR A N 1
ATOM 1389 C CA . TYR A 1 179 ? -5.835 20.809 17.367 1.00 48.56 179 TYR A CA 1
ATOM 1390 C C . TYR A 1 179 ? -5.190 21.420 18.625 1.00 48.56 179 TYR A C 1
ATOM 1392 O O . TYR A 1 179 ? -4.844 20.698 19.554 1.00 48.56 179 TYR A O 1
ATOM 1400 N N . TRP A 1 180 ? -5.009 22.740 18.682 1.00 35.62 180 TRP A N 1
ATOM 1401 C CA . TRP A 1 180 ? -4.252 23.381 19.758 1.00 35.62 180 TRP A CA 1
ATOM 1402 C C . TRP A 1 180 ? -5.060 23.560 21.054 1.00 35.62 180 TRP A C 1
ATOM 1404 O O . TRP A 1 180 ? -4.480 23.602 22.132 1.00 35.62 180 TRP A O 1
ATOM 1414 N N . PHE A 1 181 ? -6.393 23.630 20.992 1.00 41.56 181 PHE A N 1
ATOM 1415 C CA . PHE A 1 181 ? -7.201 23.962 22.175 1.00 41.56 181 PHE A CA 1
ATOM 1416 C C . PHE A 1 181 ? -7.523 22.777 23.098 1.00 41.56 181 PHE A C 1
ATOM 1418 O O . PHE A 1 181 ? -7.751 22.992 24.286 1.00 41.56 181 PHE A O 1
ATOM 1425 N N . ILE A 1 182 ? -7.502 21.537 22.597 1.00 47.62 182 ILE A N 1
ATOM 1426 C CA . ILE A 1 182 ? -7.845 20.353 23.408 1.00 47.62 182 ILE A CA 1
ATOM 1427 C C . ILE A 1 182 ? -6.704 19.993 24.376 1.00 47.62 182 ILE A C 1
ATOM 1429 O O . ILE A 1 182 ? -6.960 19.677 25.534 1.00 47.62 182 ILE A O 1
ATOM 1433 N N . LEU A 1 183 ? -5.442 20.131 23.952 1.00 43.59 183 LEU A N 1
ATOM 1434 C CA . LEU A 1 183 ? -4.283 19.895 24.827 1.00 43.59 183 LEU A CA 1
ATOM 1435 C C . LEU A 1 183 ? -4.145 20.941 25.945 1.00 43.59 183 LEU A C 1
ATOM 1437 O O . LEU A 1 183 ? -3.646 20.613 27.017 1.00 43.59 183 LEU A O 1
ATOM 1441 N N . VAL A 1 184 ? -4.598 22.180 25.721 1.00 42.22 184 VAL A N 1
ATOM 1442 C CA . VAL A 1 184 ? -4.526 23.245 26.737 1.00 42.22 184 VAL A CA 1
ATOM 1443 C C . VAL A 1 184 ? -5.503 22.985 27.886 1.00 42.22 184 VAL A C 1
ATOM 1445 O O . VAL A 1 184 ? -5.143 23.197 29.036 1.00 42.22 184 VAL A O 1
ATOM 1448 N N . TRP A 1 185 ? -6.696 22.456 27.603 1.00 40.34 185 TRP A N 1
ATOM 1449 C CA . TRP A 1 185 ? -7.660 22.111 28.653 1.00 40.34 185 TRP A CA 1
ATOM 1450 C C . TRP A 1 185 ? -7.273 20.855 29.442 1.00 40.34 185 TRP A C 1
ATOM 1452 O O . TRP A 1 185 ? -7.439 20.828 30.657 1.00 40.34 185 TRP A O 1
ATOM 1462 N N . TYR A 1 186 ? -6.692 19.842 28.790 1.00 39.56 186 TYR A N 1
ATOM 1463 C CA . TYR A 1 186 ? -6.281 18.611 29.482 1.00 39.56 186 TYR A CA 1
ATOM 1464 C C . TYR A 1 186 ? -5.118 18.831 30.471 1.00 39.56 186 TYR A C 1
ATOM 1466 O O . TYR A 1 186 ? -4.956 18.072 31.424 1.00 39.56 186 TYR A O 1
ATOM 1474 N N . TRP A 1 187 ? -4.309 19.880 30.278 1.00 37.16 187 TRP A N 1
ATOM 1475 C CA . TRP A 1 187 ? -3.251 20.254 31.224 1.00 37.16 187 TRP A CA 1
ATOM 1476 C C . TRP A 1 187 ? -3.778 21.018 32.451 1.00 37.16 187 TRP A C 1
ATOM 1478 O O . TRP A 1 187 ? -3.144 20.986 33.504 1.00 37.16 187 TRP A O 1
ATOM 1488 N N . ASP A 1 188 ? -4.936 21.674 32.342 1.00 41.47 188 ASP A N 1
ATOM 1489 C CA . ASP A 1 188 ? -5.506 22.482 33.430 1.00 41.47 188 ASP A CA 1
ATOM 1490 C C . ASP A 1 188 ? -6.206 21.609 34.498 1.00 41.47 188 ASP A C 1
ATOM 1492 O O . ASP A 1 188 ? -6.211 21.945 35.683 1.00 41.47 188 ASP A O 1
ATOM 1496 N N . GLU A 1 189 ? -6.721 20.427 34.126 1.00 44.94 189 GLU A N 1
ATOM 1497 C CA . GLU A 1 189 ? -7.424 19.523 35.058 1.00 44.94 189 GLU A CA 1
ATOM 1498 C C . GLU A 1 189 ? -6.514 18.585 35.879 1.00 44.94 189 GLU A C 1
ATOM 1500 O O . GLU A 1 189 ? -6.954 18.052 36.899 1.00 44.94 189 GLU A O 1
ATOM 1505 N N . LEU A 1 190 ? -5.235 18.410 35.519 1.00 44.06 190 LEU A N 1
ATOM 1506 C CA . LEU A 1 190 ? -4.296 17.536 36.253 1.00 44.06 190 LEU A CA 1
ATOM 1507 C C . LEU A 1 190 ? -3.523 18.229 37.393 1.00 44.06 190 LEU A C 1
ATOM 1509 O O . LEU A 1 190 ? -2.587 17.652 37.946 1.00 44.06 190 LEU A O 1
ATOM 1513 N N . GLY A 1 191 ? -3.945 19.423 37.818 1.00 46.47 191 GLY A N 1
ATOM 1514 C CA . GLY A 1 191 ? -3.511 19.997 39.094 1.00 46.47 191 GLY A CA 1
ATOM 1515 C C . GLY A 1 191 ? -2.053 20.460 39.115 1.00 46.47 191 GLY A C 1
ATOM 1516 O O . GLY A 1 191 ? -1.227 19.934 39.858 1.00 46.47 191 GLY A O 1
ATOM 1517 N N . GLY A 1 192 ? -1.752 21.516 38.362 1.00 34.84 192 GLY A N 1
ATOM 1518 C CA . GLY A 1 192 ? -0.534 22.309 38.516 1.00 34.84 192 GLY A CA 1
ATOM 1519 C C . GLY A 1 192 ? -0.880 23.757 38.839 1.00 34.84 192 GLY A C 1
ATOM 1520 O O . GLY A 1 192 ? -0.844 24.610 37.961 1.00 34.84 192 GLY A O 1
ATOM 1521 N N . GLY A 1 193 ? -1.249 24.048 40.087 1.00 37.97 193 GLY A N 1
ATOM 1522 C CA . GLY A 1 193 ? -1.511 25.422 40.507 1.00 37.97 193 GLY A CA 1
ATOM 1523 C C . GLY A 1 193 ? -0.269 26.312 40.398 1.00 37.97 193 GLY A C 1
ATOM 1524 O O . GLY A 1 193 ? 0.771 25.969 40.952 1.00 37.97 193 GLY A O 1
ATOM 1525 N N . LEU A 1 194 ? -0.406 27.468 39.738 1.00 33.00 194 LEU A N 1
ATOM 1526 C CA . LEU A 1 194 ? 0.001 28.796 40.226 1.00 33.00 194 LEU A CA 1
ATOM 1527 C C . LEU A 1 194 ? -0.255 29.875 39.159 1.00 33.00 194 LEU A C 1
ATOM 1529 O O . LEU A 1 194 ? 0.349 29.857 38.094 1.00 33.00 194 LEU A O 1
ATOM 1533 N N . GLY A 1 195 ? -1.046 30.885 39.533 1.00 31.88 195 GLY A N 1
ATOM 1534 C CA . GLY A 1 195 ? -0.818 32.263 39.090 1.00 31.88 195 GLY A CA 1
ATOM 1535 C C . GLY A 1 195 ? -1.737 32.809 38.000 1.00 31.88 195 GLY A C 1
ATOM 1536 O O . GLY A 1 195 ? -1.372 32.854 36.833 1.00 31.88 195 GLY A O 1
ATOM 1537 N N . LEU A 1 196 ? -2.870 33.372 38.429 1.00 35.09 196 LEU A N 1
ATOM 1538 C CA . LEU A 1 196 ? -3.484 34.523 37.764 1.00 35.09 196 LEU A CA 1
ATOM 1539 C C . LEU A 1 196 ? -2.460 35.663 37.682 1.00 35.09 196 LEU A C 1
ATOM 1541 O O . LEU A 1 196 ? -2.055 36.171 38.726 1.00 35.09 196 LEU A O 1
ATOM 1545 N N . LEU A 1 197 ? -2.126 36.122 36.479 1.00 30.00 197 LEU A N 1
ATOM 1546 C CA . LEU A 1 197 ? -1.727 37.507 36.233 1.00 30.00 197 LEU A CA 1
ATOM 1547 C C . LEU A 1 197 ? -2.358 37.957 34.913 1.00 30.00 197 LEU A C 1
ATOM 1549 O O . LEU A 1 197 ? -2.365 37.202 33.941 1.00 30.00 197 LEU A O 1
ATOM 1553 N N . GLY A 1 198 ? -2.962 39.148 34.959 1.00 30.28 198 GLY A N 1
ATOM 1554 C CA . GLY A 1 198 ? -3.555 39.828 33.808 1.00 30.28 198 GLY A CA 1
ATOM 1555 C C . GLY A 1 198 ? -2.541 40.469 32.875 1.00 30.28 198 GLY A C 1
ATOM 1556 O O . GLY A 1 198 ? -1.333 40.170 32.988 1.00 30.28 198 GLY A O 1
#

Radius of gyration: 22.2 Å; chains: 1; bounding box: 40×54×66 Å

Sequence (198 aa):
MILALVRQILATCPVASWGRALLVASLGRELGLGLLAAPSSDPLLVELVEAVGSCPDRAVLRRRLRCECAVCGWGLPRQLMQWLPGCSCPLCPECFRLHFTVGLRERGVEALGCPSCGRPDLRDDAQRLWYWSTLEPALRRCLDPDTFGLVTRKLTELELQRDPQFLWCPHVLVYTGLYWFILVWYWDELGGGLGLLG

Organism: NCBI:txid40157

InterPro domains:
  IPR013083 Zinc finger, RING/FYVE/PHD-type [G3DSA:3.30.40.10] (65-160)
  IPR026254 E3 ubiquitin-protein ligase RNF31-like [PTHR16004] (5-171)
  IPR057426 E3 ubiquitin-protein ligase RNF31, third UBA domain [PF25163] (4-55)

pLDDT: mean 71.29, std 15.6, range [30.0, 90.31]